Protein AF-A0A432I172-F1 (afdb_monomer)

Sequence (237 aa):
MPEGGDATNGVYVHYPANEVYAVFCLESCRHRTRLVGENLGTVPPYVNTDMATHRVGGLQVAQFRVSMVGDNPAPQLASASPGAVATLNTHDTATFAGYLDGTDIDDRMSRGLLDPSGAAHAHARRRRERAALARLPVTHLAALDEETRILQSCLGALARSAADLVLVNLEDLWRERRPQNVPGTGPERPNWRRRAQHSLEAFTAMPMVNETLRWLASARPPRPTRTAGPMSSERSS

Solvent-accessible surface area (backbone atoms only — not comparable to full-atom values): 14189 Å² total; per-residue (Å²): 99,59,89,95,54,62,77,87,68,48,72,93,78,90,70,71,57,67,62,52,47,52,52,52,50,51,52,25,61,77,65,76,48,86,54,70,44,85,68,67,84,93,63,62,72,65,55,62,53,51,30,56,75,69,64,33,16,42,50,45,46,43,77,84,33,64,41,72,62,77,91,50,92,68,40,43,72,63,74,40,50,72,58,18,37,27,26,59,60,53,64,66,35,49,28,60,45,13,48,73,71,38,49,61,47,53,51,34,33,78,69,67,77,28,54,77,67,54,34,52,52,51,49,53,50,47,54,51,50,48,59,23,46,62,66,43,68,76,72,71,94,70,94,49,76,68,65,54,46,29,52,46,14,50,53,44,49,54,35,66,24,52,30,67,40,76,52,78,65,69,54,49,60,76,51,38,51,74,52,47,30,60,79,98,64,62,87,93,46,67,53,83,66,68,72,73,96,56,54,73,73,55,48,76,67,32,64,68,39,51,50,52,52,53,50,48,58,68,52,34,73,82,74,77,81,78,71,80,70,78,80,79,77,81,72,90,129

Foldseek 3Di:
DPPPDDPVPDDDDDDPVVVVLVVVLVVCVVVVHAAEDAQDDDHDPVVVVVCVVSLHAYEAEQLVQQDPPPPPLAGDSDFDDASYEYEPDDLQDWALLLLLVLVLLVVCCVVVVDPPVRSVVVVVVSVSSLVNLLPQDQQDPPDDDSSLSSVLSVLLSHQLGNHPHYDYDLCNLVSNGDRQAHPPDDPVDCHVPDDDPDDPVGSVPDPSSVVSVVSSVVSHDDDDPPDPDDPPPPDDD

Mean predicted aligned error: 7.17 Å

Secondary structure (DSSP, 8-state):
--TT--GGG-------HHHHHHHHHHHHHHTTPPPEE---SS--HHHHHHHHHTTPEEEEEGGG-EE--TT-SS-EEPPPPTT-EEES--TTS--HHHHHHTHHHHHHHHTTSS-HHHHHHHHHHHHHHHHHHTTSPP-S----THHHHHHHHHHHHHHHSS-SEEE--HHHHTT--S-S--TT--TTS-TTTPPPSS-HHHHHT-HHHHHHHHHHHHHSPPPP-------------

Nearest PDB structures (foldseek):
  4s3r-assembly1_A  TM=8.736E-01  e=1.570E-12  Escherichia coli K-12
  4s3q-assembly3_C  TM=8.631E-01  e=5.297E-12  Escherichia coli K-12
  5jjh-assembly1_A  TM=7.673E-01  e=1.544E-09  Corynebacterium glutamicum
  6m6t-assembly8_H  TM=7.422E-01  e=3.416E-06  Streptococcus agalactiae
  2oww-assembly1_A  TM=7.265E-01  e=4.563E-06  Thermus thermophilus

Radius of gyration: 20.81 Å; Cα contacts (8 Å, |Δi|>4): 272; chains: 1; bounding box: 66×45×52 Å

Structure (mmCIF, N/CA/C/O backbone):
data_AF-A0A432I172-F1
#
_entry.id   AF-A0A432I172-F1
#
loop_
_atom_site.group_PDB
_atom_site.id
_atom_site.type_symbol
_atom_site.label_atom_id
_atom_site.label_alt_id
_atom_site.label_comp_id
_atom_site.label_asym_id
_atom_site.label_entity_id
_atom_site.label_seq_id
_atom_site.pdbx_PDB_ins_code
_atom_site.Cartn_x
_atom_site.Cartn_y
_atom_site.Cartn_z
_atom_site.occupancy
_atom_site.B_iso_or_equiv
_atom_site.auth_seq_id
_atom_site.auth_comp_id
_atom_site.auth_asym_id
_atom_site.auth_atom_id
_atom_site.pdbx_PDB_model_num
ATOM 1 N N . MET A 1 1 ? -7.734 -4.357 -25.037 1.00 82.19 1 MET A N 1
ATOM 2 C CA . MET A 1 1 ? -6.718 -4.921 -25.946 1.00 82.19 1 MET A CA 1
ATOM 3 C C . MET A 1 1 ? -7.415 -5.815 -26.944 1.00 82.19 1 MET A C 1
ATOM 5 O O . MET A 1 1 ? -8.244 -6.599 -26.493 1.00 82.19 1 MET A O 1
ATOM 9 N N . PRO A 1 2 ? -7.136 -5.704 -28.250 1.00 85.75 2 PRO A N 1
ATOM 10 C CA . PRO A 1 2 ? -7.523 -6.741 -29.198 1.00 85.75 2 PRO A CA 1
ATOM 11 C C . PRO A 1 2 ? -6.938 -8.088 -28.766 1.00 85.75 2 PRO A C 1
ATOM 13 O O . PRO A 1 2 ? -5.830 -8.139 -28.226 1.00 85.75 2 PRO A O 1
ATOM 16 N N . GLU A 1 3 ? -7.686 -9.165 -28.978 1.00 87.62 3 GLU A N 1
ATOM 17 C CA . GLU A 1 3 ? -7.214 -10.515 -28.675 1.00 87.62 3 GLU A CA 1
ATOM 18 C C . GLU A 1 3 ? -5.921 -10.813 -29.455 1.00 87.62 3 GLU A C 1
ATOM 20 O O . GLU A 1 3 ? -5.817 -10.510 -30.643 1.00 87.62 3 GLU A O 1
ATOM 25 N N . GLY A 1 4 ? -4.902 -11.338 -28.767 1.00 85.25 4 GLY A N 1
ATOM 26 C CA . GLY A 1 4 ? -3.581 -11.617 -29.345 1.00 85.25 4 GLY A CA 1
ATOM 27 C C . GLY A 1 4 ? -2.670 -10.399 -29.579 1.00 85.25 4 GLY A C 1
ATOM 28 O O . GLY A 1 4 ? -1.535 -10.582 -30.011 1.00 85.25 4 GLY A O 1
ATOM 29 N N . GLY A 1 5 ? -3.123 -9.171 -29.297 1.00 78.50 5 GLY A N 1
ATOM 30 C CA . GLY A 1 5 ? -2.319 -7.952 -29.447 1.00 78.50 5 GLY A CA 1
ATOM 31 C C . GLY A 1 5 ? -1.488 -7.596 -28.207 1.00 78.50 5 GLY A C 1
ATOM 32 O O . GLY A 1 5 ? -1.918 -7.815 -27.076 1.00 78.50 5 GLY A O 1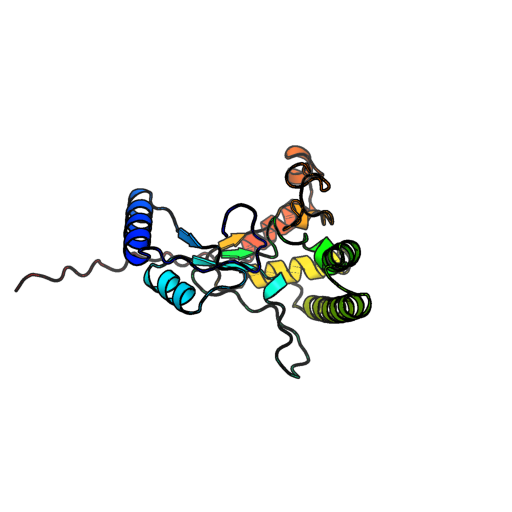
ATOM 33 N N . ASP A 1 6 ? -0.318 -6.982 -28.415 1.00 82.62 6 ASP A N 1
ATOM 34 C CA . ASP A 1 6 ? 0.498 -6.400 -27.334 1.00 82.62 6 ASP A CA 1
ATOM 35 C C . ASP A 1 6 ? -0.207 -5.202 -26.676 1.00 82.62 6 ASP A C 1
ATOM 37 O O . ASP A 1 6 ? -0.901 -4.465 -27.375 1.00 82.62 6 ASP A O 1
ATOM 41 N N . ALA A 1 7 ? 0.023 -4.982 -25.373 1.00 81.31 7 ALA A N 1
ATOM 42 C CA . ALA A 1 7 ? -0.528 -3.921 -24.522 1.00 81.31 7 ALA A CA 1
ATOM 43 C C . ALA A 1 7 ? -0.402 -2.504 -25.116 1.00 81.31 7 ALA A C 1
ATOM 45 O O . ALA A 1 7 ? -1.252 -1.650 -24.866 1.00 81.31 7 ALA A O 1
ATOM 46 N N . THR A 1 8 ? 0.617 -2.262 -25.943 1.00 86.81 8 THR A N 1
ATOM 47 C CA . THR A 1 8 ? 0.818 -0.994 -26.666 1.00 86.81 8 THR A 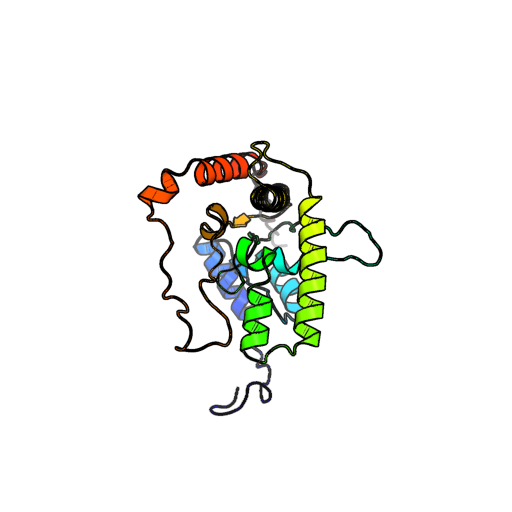CA 1
ATOM 48 C C . THR A 1 8 ? -0.272 -0.691 -27.699 1.00 86.81 8 THR A C 1
ATOM 50 O O . THR A 1 8 ? -0.514 0.472 -28.009 1.00 86.81 8 THR A O 1
ATOM 53 N N . ASN A 1 9 ? -0.999 -1.708 -28.170 1.00 88.44 9 ASN A N 1
ATOM 54 C CA . ASN A 1 9 ? -2.123 -1.577 -29.106 1.00 88.44 9 ASN A CA 1
ATOM 55 C C . ASN A 1 9 ? -3.461 -1.296 -28.398 1.00 88.44 9 ASN A C 1
ATOM 57 O O . ASN A 1 9 ? -4.542 -1.528 -28.946 1.00 88.44 9 ASN A O 1
ATOM 61 N N . GLY A 1 10 ? -3.405 -0.896 -27.129 1.00 87.62 10 GLY A N 1
ATOM 62 C CA . GLY A 1 10 ? -4.573 -0.661 -26.302 1.00 87.62 10 GLY A CA 1
ATOM 63 C C . GLY A 1 10 ? -5.250 0.658 -26.608 1.00 87.62 10 GLY A C 1
ATOM 64 O O . GLY A 1 10 ? -4.604 1.652 -26.920 1.00 87.62 10 GLY A O 1
ATOM 65 N N . VAL A 1 11 ? -6.569 0.672 -26.445 1.00 90.50 11 VAL A N 1
ATOM 66 C CA . VAL A 1 11 ? -7.369 1.897 -26.432 1.00 90.50 11 VAL A CA 1
ATOM 67 C C . VAL A 1 11 ? -8.227 1.921 -25.175 1.00 90.50 11 VAL A C 1
ATOM 69 O O . VAL A 1 11 ? -8.602 0.869 -24.647 1.00 90.50 11 VAL A O 1
ATOM 72 N N . TYR A 1 12 ? -8.548 3.123 -24.704 1.00 89.56 12 TYR A N 1
ATOM 73 C CA . TYR A 1 12 ? -9.529 3.306 -23.641 1.00 89.56 12 TYR A CA 1
ATOM 74 C C . TYR A 1 12 ? -10.943 3.122 -24.201 1.00 89.56 12 TYR A C 1
ATOM 76 O O . TYR A 1 12 ? -11.274 3.658 -25.257 1.00 89.56 12 TYR A O 1
ATOM 84 N N . VAL A 1 13 ? -11.779 2.374 -23.480 1.00 92.44 13 VAL A N 1
ATOM 85 C CA . VAL A 1 13 ? -13.205 2.200 -23.786 1.00 92.44 13 VAL A CA 1
ATOM 86 C C . VAL A 1 13 ? -14.004 2.904 -22.700 1.00 92.44 13 VAL A C 1
ATOM 88 O O . VAL A 1 13 ? -13.803 2.644 -21.514 1.00 92.44 13 VAL A O 1
ATOM 91 N N . HIS A 1 14 ? -14.890 3.811 -23.102 1.00 92.88 14 HIS A N 1
ATOM 92 C CA . HIS A 1 14 ? -15.721 4.563 -22.169 1.00 92.88 14 HIS A CA 1
ATOM 93 C C . HIS A 1 14 ? -16.906 3.727 -21.681 1.00 92.88 14 HIS A C 1
ATOM 95 O O . HIS A 1 14 ? -17.552 3.029 -22.459 1.00 92.88 14 HIS A O 1
ATOM 101 N N . TYR A 1 15 ? -17.202 3.854 -20.389 1.00 93.50 15 TYR A N 1
ATOM 102 C CA . TYR A 1 15 ? -18.379 3.284 -19.738 1.00 93.50 15 TYR A CA 1
ATOM 103 C C . TYR A 1 15 ? -19.306 4.412 -19.259 1.00 93.50 15 TYR A C 1
ATOM 105 O O . TYR A 1 15 ? -18.820 5.517 -18.997 1.00 93.50 15 TYR A O 1
ATOM 113 N N . PRO A 1 16 ? -20.618 4.149 -19.116 1.00 95.56 16 PRO A N 1
ATOM 114 C CA . PRO A 1 16 ? -21.580 5.097 -18.551 1.00 95.56 16 PRO A CA 1
ATOM 115 C C . PRO A 1 16 ? -21.329 5.277 -17.041 1.00 95.56 16 PRO A C 1
ATOM 117 O O . PRO A 1 16 ? -21.925 4.609 -16.196 1.00 95.56 16 PRO A O 1
ATOM 120 N N . ALA A 1 17 ? -20.345 6.114 -16.696 1.00 93.31 17 ALA A N 1
ATOM 121 C CA . ALA A 1 17 ? -19.809 6.214 -15.339 1.00 93.31 17 ALA A CA 1
ATOM 122 C C . ALA A 1 17 ? -20.851 6.700 -14.322 1.00 93.31 17 ALA A C 1
ATOM 124 O O . ALA A 1 17 ? -20.909 6.169 -13.214 1.00 93.31 17 ALA A O 1
ATOM 125 N N . ASN A 1 18 ? -21.700 7.661 -14.698 1.00 94.06 18 ASN A N 1
ATOM 126 C CA . ASN A 1 18 ? -22.738 8.203 -13.818 1.00 94.06 18 ASN A CA 1
ATOM 127 C C . ASN A 1 18 ? -23.760 7.129 -13.426 1.00 94.06 18 ASN A C 1
ATOM 129 O O . ASN A 1 18 ? -24.153 7.031 -12.267 1.00 94.06 18 ASN A O 1
ATOM 133 N N . GLU A 1 19 ? -24.153 6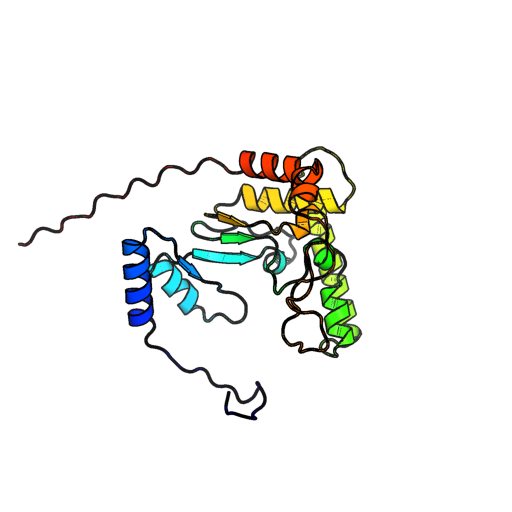.288 -14.377 1.00 97.12 19 GLU A N 1
ATOM 134 C CA . GLU A 1 19 ? -25.082 5.183 -14.185 1.00 97.12 19 GLU A CA 1
ATOM 135 C C . GLU A 1 19 ? -24.472 4.109 -13.277 1.00 97.12 19 GLU A C 1
ATOM 137 O O . GLU A 1 19 ? -25.134 3.615 -12.363 1.00 97.12 19 GLU A O 1
ATOM 142 N N . VAL A 1 20 ? -23.185 3.796 -13.463 1.00 96.69 20 VAL A N 1
ATOM 143 C CA . VAL A 1 20 ? -22.452 2.869 -12.587 1.00 96.69 20 VAL A CA 1
ATOM 144 C C . VAL A 1 20 ? -22.349 3.422 -11.162 1.00 96.69 20 VAL A C 1
ATOM 146 O O . VAL A 1 20 ? -22.644 2.703 -10.203 1.00 96.69 20 VAL A O 1
ATOM 149 N N . TYR A 1 21 ? -22.001 4.702 -10.997 1.00 97.25 21 TYR A N 1
ATOM 150 C CA . TYR A 1 21 ? -21.971 5.339 -9.679 1.00 97.25 21 TYR A CA 1
ATOM 151 C C . TYR A 1 21 ? -23.350 5.370 -9.020 1.00 97.25 21 TYR A C 1
ATOM 153 O O . TYR A 1 21 ? -23.442 5.110 -7.822 1.00 97.25 21 TYR A O 1
ATOM 161 N N . ALA A 1 22 ? -24.424 5.624 -9.774 1.00 97.25 22 ALA A N 1
ATOM 162 C CA . ALA A 1 22 ? -25.783 5.597 -9.243 1.00 97.25 22 ALA A CA 1
ATOM 163 C C . ALA A 1 22 ? -26.121 4.227 -8.633 1.00 97.25 22 ALA A C 1
ATOM 165 O O . ALA A 1 22 ? -26.624 4.164 -7.508 1.00 97.25 22 ALA A O 1
ATOM 166 N N . VAL A 1 23 ? -25.771 3.134 -9.323 1.00 97.94 23 VAL A N 1
ATOM 167 C CA . VAL A 1 23 ? -25.938 1.767 -8.804 1.00 97.94 23 VAL A CA 1
ATOM 168 C C . VAL A 1 23 ? -25.079 1.547 -7.557 1.00 97.94 23 VAL A C 1
ATOM 170 O O . VAL A 1 23 ? -25.594 1.099 -6.534 1.00 97.94 23 VAL A O 1
ATOM 173 N N . PHE A 1 24 ? -23.793 1.908 -7.587 1.00 97.38 24 PHE A N 1
ATOM 174 C CA . PHE A 1 24 ? -22.913 1.738 -6.426 1.00 97.38 24 PHE A CA 1
ATOM 175 C C . PHE A 1 24 ? -23.395 2.519 -5.204 1.00 97.38 24 PHE A C 1
ATOM 177 O O . PHE A 1 24 ? -23.404 1.979 -4.099 1.00 97.38 24 PHE A O 1
ATOM 184 N N . CYS A 1 25 ? -23.819 3.771 -5.376 1.00 97.44 25 CYS A N 1
ATOM 185 C CA . CYS A 1 25 ? -24.349 4.593 -4.294 1.00 97.44 25 CYS A CA 1
ATOM 186 C C . CYS A 1 25 ? -25.660 4.024 -3.738 1.00 97.44 25 CYS A C 1
ATOM 188 O O . CYS A 1 25 ? -25.834 4.000 -2.518 1.00 97.44 25 CYS A O 1
ATOM 190 N N . LEU A 1 26 ? -26.560 3.536 -4.599 1.00 98.12 26 LEU A N 1
ATOM 191 C CA . LEU A 1 26 ? -27.803 2.897 -4.172 1.00 98.12 26 LEU A CA 1
ATOM 192 C C . LEU A 1 26 ? -27.520 1.655 -3.317 1.00 98.12 26 LEU A C 1
ATOM 194 O O . LEU A 1 26 ? -28.026 1.554 -2.198 1.00 98.12 26 LEU A O 1
ATOM 198 N N . GLU A 1 27 ? -26.674 0.748 -3.802 1.00 98.31 27 GLU A N 1
ATOM 199 C CA . GLU A 1 27 ? -26.343 -0.489 -3.088 1.00 98.31 27 GLU A CA 1
ATOM 200 C C . GLU A 1 27 ? -25.542 -0.215 -1.807 1.00 98.31 27 GLU A C 1
ATOM 202 O O . GLU A 1 27 ? -25.816 -0.794 -0.755 1.00 98.31 27 GLU A O 1
ATOM 207 N N . SER A 1 28 ? -24.631 0.757 -1.840 1.00 97.94 28 SER A N 1
ATOM 208 C CA . SER A 1 28 ? -23.922 1.268 -0.662 1.00 97.94 28 SER A CA 1
ATOM 209 C C . SER A 1 28 ? -24.889 1.724 0.438 1.00 97.94 28 SER A C 1
ATOM 211 O O . SER A 1 28 ? -24.771 1.292 1.589 1.00 97.94 28 SER A O 1
ATOM 213 N N . CYS A 1 29 ? -25.905 2.519 0.084 1.00 97.75 29 CYS A N 1
ATOM 214 C CA . CYS A 1 29 ? -26.946 2.963 1.010 1.00 97.75 29 CYS A CA 1
ATOM 215 C C . CYS A 1 29 ? -27.788 1.795 1.544 1.00 97.75 29 CYS A C 1
ATOM 217 O O . CYS A 1 29 ? -27.992 1.698 2.758 1.00 97.75 29 CYS A O 1
ATOM 219 N N . ARG A 1 30 ? -28.242 0.887 0.668 1.00 98.38 30 ARG A N 1
ATOM 220 C CA . ARG A 1 30 ? -29.047 -0.292 1.049 1.00 98.38 30 ARG A CA 1
ATOM 221 C C . ARG A 1 30 ? -28.317 -1.190 2.043 1.00 98.38 30 ARG A C 1
ATOM 223 O O . ARG A 1 30 ? -28.924 -1.670 2.997 1.00 98.38 30 ARG A O 1
ATOM 230 N N . HIS A 1 31 ? -27.013 -1.362 1.852 1.00 98.19 31 HIS A N 1
ATOM 231 C CA . HIS A 1 31 ? -26.175 -2.243 2.661 1.00 98.19 31 HIS A CA 1
ATOM 232 C C . HIS A 1 31 ? -25.383 -1.519 3.754 1.00 98.19 31 HIS A C 1
ATOM 234 O O . HIS A 1 31 ? -24.574 -2.146 4.435 1.00 98.19 31 HIS A O 1
ATOM 240 N N . ARG A 1 32 ? -25.591 -0.207 3.938 1.00 97.00 32 ARG A N 1
ATOM 241 C CA . ARG A 1 32 ? -24.856 0.632 4.906 1.00 97.00 32 ARG A CA 1
ATOM 242 C C . ARG A 1 32 ? -23.336 0.441 4.810 1.00 97.00 32 ARG A C 1
ATOM 244 O O . ARG A 1 32 ? -22.631 0.418 5.819 1.00 97.00 32 ARG A O 1
ATOM 251 N N . THR A 1 33 ? -22.846 0.267 3.590 1.00 96.00 33 THR A N 1
ATOM 252 C CA . THR A 1 33 ? -21.449 -0.060 3.297 1.00 96.00 33 THR A CA 1
ATOM 253 C C . THR A 1 33 ? -20.721 1.182 2.802 1.00 96.00 33 THR A C 1
ATOM 255 O O . THR A 1 33 ? -21.332 2.102 2.276 1.00 96.00 33 THR A O 1
ATOM 258 N N . ARG A 1 34 ? -19.406 1.259 3.010 1.00 94.44 34 ARG A N 1
ATOM 259 C CA . ARG A 1 34 ? -18.588 2.332 2.431 1.00 94.44 34 ARG A CA 1
ATOM 260 C C . ARG A 1 34 ? -17.987 1.871 1.116 1.00 94.44 34 ARG A C 1
ATOM 262 O O . ARG A 1 34 ? -17.506 0.747 1.026 1.00 94.44 34 ARG A O 1
ATOM 269 N N . LEU A 1 35 ? -17.956 2.770 0.142 1.00 96.62 35 LEU A N 1
ATOM 270 C CA . LEU A 1 35 ? -17.276 2.537 -1.125 1.00 96.62 35 LEU A CA 1
ATOM 271 C C . LEU A 1 35 ? -15.840 3.042 -1.036 1.00 96.62 35 LEU A C 1
ATOM 273 O O . LEU A 1 35 ? -15.595 4.167 -0.593 1.00 96.62 35 LEU A O 1
ATOM 277 N N . VAL A 1 36 ? -14.909 2.204 -1.478 1.00 96.31 36 VAL A N 1
ATOM 278 C CA . VAL A 1 36 ? -13.494 2.541 -1.615 1.00 96.31 36 VAL A CA 1
ATOM 279 C C . VAL A 1 36 ? -13.086 2.183 -3.034 1.00 96.31 36 VAL A C 1
ATOM 281 O O . VAL A 1 36 ? -13.224 1.033 -3.440 1.00 96.31 36 VAL A O 1
ATOM 284 N N . GLY A 1 37 ? -12.630 3.176 -3.787 1.00 95.44 37 GLY A N 1
ATOM 285 C CA . GLY A 1 37 ? -12.066 2.992 -5.114 1.00 95.44 37 GLY A CA 1
ATOM 286 C C . GLY A 1 37 ? -10.552 2.894 -5.012 1.00 95.44 37 GLY A C 1
ATOM 287 O O . GLY A 1 37 ? -9.900 3.769 -4.439 1.00 95.44 37 GLY A O 1
ATOM 288 N N . GLU A 1 38 ? -9.991 1.830 -5.572 1.00 95.12 38 GLU A N 1
ATOM 289 C CA . GLU A 1 38 ? -8.552 1.706 -5.761 1.00 95.12 38 GLU A CA 1
ATOM 290 C C . GLU A 1 38 ? -8.135 2.584 -6.949 1.00 95.12 38 GLU A C 1
ATOM 292 O O . GLU A 1 38 ? -8.236 2.201 -8.108 1.00 95.12 38 GLU A O 1
ATOM 297 N N . ASN A 1 39 ? -7.746 3.822 -6.657 1.00 93.69 39 ASN A N 1
ATOM 298 C CA . ASN A 1 39 ? -7.374 4.831 -7.645 1.00 93.69 39 ASN A CA 1
ATOM 299 C C . ASN A 1 39 ? -5.846 4.958 -7.750 1.00 93.69 39 ASN A C 1
ATOM 301 O O . ASN A 1 39 ? -5.278 6.023 -7.496 1.00 93.69 39 ASN A O 1
ATOM 305 N N . LEU A 1 40 ? -5.178 3.859 -8.111 1.00 91.38 40 LEU A N 1
ATOM 306 C CA . LEU A 1 40 ? -3.723 3.784 -8.267 1.00 91.38 40 LEU A CA 1
ATOM 307 C C . LEU A 1 40 ? -3.303 3.715 -9.744 1.00 91.38 40 LEU A C 1
ATOM 309 O O . LEU A 1 40 ? -4.076 3.350 -10.625 1.00 91.38 40 LEU A O 1
ATOM 313 N N . GLY A 1 41 ? -2.047 4.076 -10.019 1.00 86.88 41 GLY A N 1
ATOM 314 C CA . GLY A 1 41 ? -1.482 4.046 -11.369 1.00 86.88 41 GLY A CA 1
ATOM 315 C C . GLY A 1 41 ? -1.907 5.236 -12.233 1.00 86.88 41 GLY A C 1
ATOM 316 O O . GLY A 1 41 ? -1.902 6.384 -11.785 1.00 86.88 41 GLY A O 1
ATOM 317 N N . THR A 1 42 ? -2.225 4.974 -13.501 1.00 85.44 42 THR A N 1
ATOM 318 C CA . THR A 1 42 ? -2.600 6.008 -14.475 1.00 85.44 42 THR A CA 1
ATOM 319 C C . THR A 1 42 ? -4.081 6.345 -14.347 1.00 85.44 42 THR A C 1
ATOM 321 O O . THR A 1 42 ? -4.922 5.822 -15.073 1.00 85.44 42 THR A O 1
ATOM 324 N N . VAL A 1 43 ? -4.396 7.234 -13.406 1.00 89.06 43 VAL A N 1
ATOM 325 C CA . VAL A 1 43 ? -5.768 7.670 -13.128 1.00 89.06 43 VAL A CA 1
ATOM 326 C C . VAL A 1 43 ? -6.032 9.027 -13.784 1.00 89.06 43 VAL A C 1
ATOM 328 O O . VAL A 1 43 ? -5.379 10.011 -13.423 1.00 89.06 43 VAL A O 1
ATOM 331 N N . PRO A 1 44 ? -6.987 9.128 -14.726 1.00 90.81 44 PRO A N 1
ATOM 332 C CA . PRO A 1 44 ? -7.392 10.415 -15.272 1.00 90.81 44 PRO A CA 1
ATOM 333 C C . PRO A 1 44 ? -7.900 11.367 -14.172 1.00 90.81 44 PRO A C 1
ATOM 335 O O . PRO A 1 44 ? -8.632 10.922 -13.285 1.00 90.81 44 PRO A O 1
ATOM 338 N N . PRO A 1 45 ? -7.595 12.679 -14.227 1.00 88.62 45 PRO A N 1
ATOM 339 C CA . PRO A 1 45 ? -7.957 13.615 -13.158 1.00 88.62 45 PRO A CA 1
ATOM 340 C C . PRO A 1 45 ? -9.448 13.629 -12.794 1.00 88.62 45 PRO A C 1
ATOM 342 O O . PRO A 1 45 ? -9.780 13.727 -11.613 1.00 88.62 45 PRO A O 1
ATOM 345 N N . TYR A 1 46 ? -10.335 13.469 -13.785 1.00 91.31 46 TYR A N 1
ATOM 346 C CA . TYR A 1 46 ? -11.786 13.463 -13.576 1.00 91.31 46 TYR A CA 1
ATOM 347 C C . TYR A 1 46 ? -12.256 12.323 -12.659 1.00 91.31 46 TYR A C 1
ATOM 349 O O . TYR A 1 46 ? -13.220 12.502 -11.927 1.00 91.31 46 TYR A O 1
ATOM 357 N N . VAL A 1 47 ? -11.543 11.189 -12.611 1.00 93.56 47 VAL A N 1
ATOM 358 C CA . VAL A 1 47 ? -11.927 10.040 -11.774 1.00 93.56 47 VAL A CA 1
ATOM 359 C C . VAL A 1 47 ? -11.914 10.414 -10.294 1.00 93.56 47 VAL A C 1
ATOM 361 O O . VAL A 1 47 ? -12.846 10.088 -9.566 1.00 93.56 47 VAL A O 1
ATOM 364 N N . ASN A 1 48 ? -10.894 11.150 -9.844 1.00 91.88 48 ASN A N 1
ATOM 365 C CA . ASN A 1 48 ? -10.820 11.598 -8.452 1.00 91.88 48 ASN A CA 1
ATOM 366 C C . ASN A 1 48 ? -11.929 12.610 -8.124 1.00 91.88 48 ASN A C 1
ATOM 368 O O . ASN A 1 48 ? -12.458 12.600 -7.011 1.00 91.88 48 ASN A O 1
ATOM 372 N N . THR A 1 49 ? -12.298 13.459 -9.088 1.00 93.12 49 THR A N 1
ATOM 373 C CA . THR A 1 49 ? -13.435 14.380 -8.962 1.00 93.12 49 THR A CA 1
ATOM 374 C C . THR A 1 49 ? -14.750 13.611 -8.835 1.00 93.12 49 THR A C 1
ATOM 376 O O . THR A 1 49 ? -15.520 13.880 -7.914 1.00 93.12 49 THR A O 1
ATOM 379 N N . ASP A 1 50 ? -14.986 12.614 -9.686 1.00 94.75 50 ASP A N 1
ATOM 380 C CA . ASP A 1 50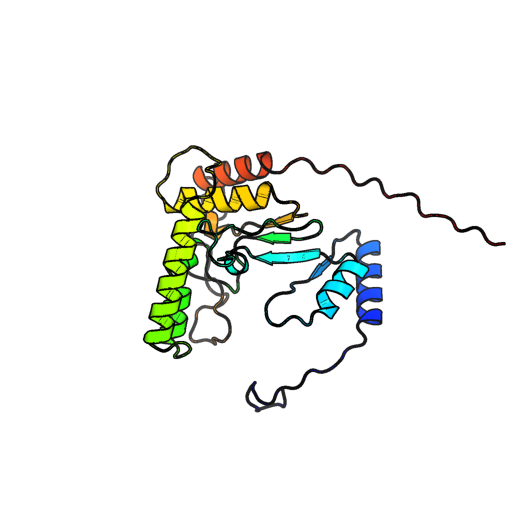 ? -16.209 11.807 -9.665 1.00 94.75 50 ASP A CA 1
ATOM 381 C C . ASP A 1 50 ? -16.321 10.977 -8.385 1.00 94.75 50 ASP A C 1
ATOM 383 O O . ASP A 1 50 ? -17.381 10.948 -7.754 1.00 94.75 50 ASP A O 1
ATOM 387 N N . MET A 1 51 ? -15.221 10.358 -7.945 1.00 95.25 51 MET A N 1
ATOM 388 C CA . MET A 1 51 ? -15.164 9.636 -6.673 1.00 95.25 51 MET A CA 1
ATOM 389 C C . MET A 1 51 ? -15.525 10.550 -5.500 1.00 95.25 51 MET A C 1
ATOM 391 O O . MET A 1 51 ? -16.340 10.175 -4.657 1.00 95.25 51 MET A O 1
ATOM 395 N N . ALA A 1 52 ? -14.974 11.767 -5.456 1.00 93.12 52 ALA A N 1
ATOM 396 C CA . ALA A 1 52 ? -15.285 12.734 -4.407 1.00 93.12 52 ALA A CA 1
ATOM 397 C C . ALA A 1 52 ? -16.764 13.159 -4.431 1.00 93.12 52 ALA A C 1
ATOM 399 O O . ALA A 1 52 ? -17.411 13.158 -3.378 1.00 93.12 52 ALA A O 1
ATOM 400 N N . THR A 1 53 ? -17.314 13.449 -5.615 1.00 94.94 53 THR A N 1
ATOM 401 C CA . THR A 1 53 ? -18.737 13.785 -5.817 1.00 94.94 53 THR A CA 1
ATOM 402 C C . THR A 1 53 ? -19.655 12.695 -5.259 1.00 94.94 53 THR A C 1
ATOM 404 O O . THR A 1 53 ? -20.610 12.991 -4.539 1.00 94.94 53 THR A O 1
ATOM 407 N N . HIS A 1 54 ? -19.317 11.427 -5.497 1.00 95.38 54 HIS A N 1
ATOM 408 C CA . HIS A 1 54 ? -20.099 10.268 -5.055 1.00 95.38 54 HIS A CA 1
ATOM 409 C C . HIS A 1 54 ? -19.701 9.733 -3.669 1.00 95.38 54 HIS A C 1
ATOM 411 O O . HIS A 1 54 ? -20.225 8.714 -3.218 1.00 95.38 54 HIS A O 1
ATOM 417 N N . ARG A 1 55 ? -18.802 10.429 -2.955 1.00 94.00 55 ARG A N 1
ATOM 418 C CA . ARG A 1 55 ? -18.280 10.042 -1.630 1.00 94.00 55 ARG A CA 1
ATOM 419 C C . ARG A 1 55 ? -17.631 8.652 -1.597 1.00 94.00 55 ARG A C 1
ATOM 421 O O . ARG A 1 55 ? -17.682 7.965 -0.575 1.00 94.00 55 ARG A O 1
ATOM 428 N N . VAL A 1 56 ? -16.998 8.260 -2.695 1.00 96.25 56 VAL A N 1
ATOM 429 C CA . VAL A 1 56 ? -16.146 7.075 -2.775 1.00 96.25 56 VAL A CA 1
ATOM 430 C C . VAL A 1 56 ? -14.761 7.439 -2.243 1.00 96.25 56 VAL A C 1
ATOM 432 O O . VAL A 1 56 ? -14.116 8.363 -2.736 1.00 96.25 56 VAL A O 1
ATOM 435 N N . GLY A 1 57 ? -14.307 6.728 -1.211 1.00 95.50 57 GLY A N 1
ATOM 436 C CA . GLY A 1 57 ? -12.979 6.940 -0.638 1.00 95.50 57 GLY A CA 1
ATOM 437 C C . GLY A 1 57 ? -11.880 6.457 -1.581 1.00 95.50 57 GLY A C 1
ATOM 438 O O . GLY A 1 57 ? -12.015 5.398 -2.182 1.00 95.50 57 GLY A O 1
ATOM 439 N N . GLY A 1 58 ? -10.788 7.209 -1.707 1.00 95.31 58 GLY A N 1
ATOM 440 C CA . GLY A 1 58 ? -9.609 6.768 -2.461 1.00 95.31 58 GLY A CA 1
ATOM 441 C C . GLY A 1 58 ? -8.647 5.935 -1.615 1.00 95.31 58 GLY A C 1
ATOM 442 O O . GLY A 1 58 ? -8.585 6.108 -0.394 1.00 95.31 58 GLY A O 1
ATOM 443 N N . LEU A 1 59 ? -7.861 5.076 -2.262 1.00 96.00 59 LEU A N 1
ATOM 444 C CA . LEU A 1 59 ? -6.762 4.347 -1.633 1.00 96.00 59 LEU A CA 1
ATOM 445 C C . LEU A 1 59 ? -5.462 5.159 -1.732 1.00 96.00 59 LEU A C 1
ATOM 447 O O . LEU A 1 59 ? -5.009 5.524 -2.812 1.00 96.00 59 LEU A O 1
ATOM 451 N N . GLN A 1 60 ? -4.836 5.441 -0.592 1.00 94.50 60 GLN A N 1
ATOM 452 C CA . GLN A 1 60 ? -3.595 6.204 -0.504 1.00 94.50 60 GLN A CA 1
ATOM 453 C C . GLN A 1 60 ? -2.469 5.336 0.065 1.00 94.50 60 GLN A C 1
ATOM 455 O O . GLN A 1 60 ? -2.419 5.058 1.264 1.00 94.50 60 GLN A O 1
ATOM 460 N N . VAL A 1 61 ? -1.544 4.940 -0.809 1.00 95.62 61 VAL A N 1
ATOM 461 C CA . VAL A 1 61 ? -0.430 4.035 -0.492 1.00 95.62 61 VAL A CA 1
ATOM 462 C C . VAL A 1 61 ? 0.843 4.827 -0.187 1.00 95.62 61 VAL A C 1
ATOM 464 O O . VAL A 1 61 ? 1.297 5.623 -1.009 1.00 95.62 61 VAL A O 1
ATOM 467 N N . ALA A 1 62 ? 1.435 4.609 0.988 1.00 93.69 62 ALA A N 1
ATOM 468 C CA . ALA A 1 62 ? 2.585 5.368 1.480 1.00 93.69 62 ALA A CA 1
ATOM 469 C C . ALA A 1 62 ? 3.810 5.260 0.563 1.00 93.69 62 ALA A C 1
ATOM 471 O O . ALA A 1 62 ? 4.452 6.276 0.307 1.00 93.69 62 ALA A O 1
ATOM 472 N N . GLN A 1 63 ? 4.098 4.069 0.023 1.00 93.12 63 GLN A N 1
ATOM 473 C CA . GLN A 1 63 ? 5.238 3.842 -0.881 1.00 93.12 63 GLN A CA 1
ATOM 474 C C . GLN A 1 63 ? 5.225 4.740 -2.130 1.00 93.12 63 GLN A C 1
ATOM 476 O O . GLN A 1 63 ? 6.285 5.076 -2.649 1.00 93.12 63 GLN A O 1
ATOM 481 N N . PHE A 1 64 ? 4.051 5.179 -2.597 1.00 90.12 64 PHE A N 1
ATOM 482 C CA . PHE A 1 64 ? 3.928 6.096 -3.742 1.00 90.12 64 PHE A CA 1
ATOM 483 C C . PHE A 1 64 ? 3.921 7.573 -3.340 1.00 90.12 64 PHE A C 1
ATOM 485 O O . PHE A 1 64 ? 3.898 8.455 -4.194 1.00 90.12 64 PHE A O 1
ATOM 492 N N . ARG A 1 65 ? 3.904 7.853 -2.036 1.00 84.12 65 ARG A N 1
ATOM 493 C CA . ARG A 1 65 ? 3.688 9.187 -1.463 1.00 84.12 65 ARG A CA 1
ATOM 494 C C . ARG A 1 65 ? 4.843 9.651 -0.583 1.00 84.12 65 ARG A C 1
ATOM 496 O O . ARG A 1 65 ? 4.711 10.643 0.138 1.00 84.12 65 ARG A O 1
ATOM 503 N N . VAL A 1 66 ? 5.978 8.962 -0.669 1.00 80.38 66 VAL A N 1
ATOM 504 C CA . VAL A 1 66 ? 7.261 9.471 -0.188 1.00 80.38 66 VAL A CA 1
ATOM 505 C C . VAL A 1 66 ? 7.749 10.497 -1.205 1.00 80.38 66 VAL A C 1
ATOM 507 O O . VAL A 1 66 ? 8.415 10.167 -2.183 1.00 80.38 66 VAL A O 1
ATOM 510 N N . SER A 1 67 ? 7.346 11.753 -1.017 1.00 64.38 67 SER A N 1
ATOM 511 C CA . SER A 1 67 ? 7.725 12.826 -1.933 1.00 64.38 67 SER A CA 1
ATOM 512 C C . SER A 1 67 ? 9.051 13.452 -1.520 1.00 64.38 67 SER A C 1
ATOM 514 O O . SER A 1 67 ? 9.234 13.867 -0.375 1.00 64.38 67 SER A O 1
ATOM 516 N N . MET A 1 68 ? 9.940 13.602 -2.498 1.00 54.56 68 MET A N 1
ATOM 517 C CA . MET A 1 68 ? 11.059 14.541 -2.464 1.00 54.56 68 MET A CA 1
ATOM 518 C C . MET A 1 68 ? 10.525 15.859 -3.049 1.00 54.56 68 MET A C 1
ATOM 520 O O . MET A 1 68 ? 10.591 16.070 -4.256 1.00 54.56 68 MET A O 1
ATOM 524 N N . VAL A 1 69 ? 9.848 16.691 -2.248 1.00 43.78 69 VAL A N 1
ATOM 525 C CA . VAL A 1 69 ? 9.298 17.966 -2.756 1.00 43.78 69 VAL A CA 1
ATOM 526 C C . VAL A 1 69 ? 10.449 18.951 -2.990 1.00 43.78 69 VAL A C 1
ATOM 528 O O . VAL A 1 69 ? 10.936 19.545 -2.033 1.00 43.78 69 VAL A O 1
ATOM 531 N N . GLY A 1 70 ? 10.862 19.146 -4.247 1.00 53.12 70 GLY A N 1
ATOM 532 C CA . GLY A 1 70 ? 11.883 20.137 -4.631 1.00 53.12 70 GLY A CA 1
ATOM 533 C C . GLY A 1 70 ? 13.207 19.999 -3.862 1.00 53.12 70 GLY A C 1
ATOM 534 O O . GLY A 1 70 ? 13.607 18.892 -3.509 1.00 53.12 70 GLY A O 1
ATOM 535 N N . ASP A 1 71 ? 13.849 21.133 -3.558 1.00 40.81 71 ASP A N 1
ATOM 536 C CA . ASP A 1 71 ? 15.058 21.235 -2.715 1.00 40.81 71 ASP A CA 1
ATOM 537 C C . ASP A 1 71 ? 14.773 21.115 -1.203 1.00 40.81 71 ASP A C 1
ATOM 539 O O . ASP A 1 71 ? 15.624 21.438 -0.375 1.00 40.81 71 ASP A O 1
ATOM 543 N N . ASN A 1 72 ? 13.575 20.678 -0.795 1.00 45.75 72 ASN A N 1
ATOM 544 C CA . ASN A 1 72 ? 13.248 20.555 0.622 1.00 45.75 72 ASN A CA 1
ATOM 545 C C . ASN A 1 72 ? 14.024 19.365 1.237 1.00 45.75 72 ASN A C 1
ATOM 547 O O . ASN A 1 72 ? 13.783 18.214 0.861 1.00 45.75 72 ASN A O 1
ATOM 551 N N . PRO A 1 73 ? 14.945 19.590 2.198 1.00 45.25 73 PRO A N 1
ATOM 552 C CA . PRO A 1 73 ? 15.881 18.565 2.677 1.00 45.25 73 PRO A CA 1
ATOM 553 C C . PRO A 1 73 ? 15.242 17.488 3.569 1.00 45.25 73 PRO A C 1
ATOM 555 O O . PRO A 1 73 ? 15.931 16.562 4.012 1.00 45.25 73 PRO A O 1
ATOM 558 N N . ALA A 1 74 ? 13.944 17.598 3.861 1.00 49.12 74 ALA A N 1
ATOM 559 C CA . ALA A 1 74 ? 13.186 16.640 4.653 1.00 49.12 74 ALA A CA 1
ATOM 560 C C . ALA A 1 74 ? 12.082 16.018 3.789 1.00 49.12 74 ALA A C 1
ATOM 562 O O . ALA A 1 74 ? 11.027 16.630 3.610 1.00 49.12 74 ALA A O 1
ATOM 563 N N . PRO A 1 75 ? 12.292 14.810 3.250 1.00 52.53 75 PRO A N 1
ATOM 564 C CA . PRO A 1 75 ? 11.235 14.128 2.523 1.00 52.53 75 PRO A CA 1
ATOM 565 C C . PRO A 1 75 ? 10.156 13.713 3.524 1.00 52.53 75 PRO A C 1
ATOM 567 O O . PRO A 1 75 ? 10.447 13.201 4.606 1.00 52.53 75 PRO A O 1
ATOM 570 N N . GLN A 1 76 ? 8.906 14.016 3.190 1.00 66.69 76 GLN A N 1
ATOM 571 C CA . GLN A 1 76 ? 7.763 13.810 4.073 1.00 66.69 76 GLN A CA 1
ATOM 572 C C . GLN A 1 76 ? 6.898 12.695 3.502 1.00 66.69 76 GLN A C 1
ATOM 574 O O . GLN A 1 76 ? 6.632 12.653 2.298 1.00 66.69 76 GLN A O 1
ATOM 579 N N . LEU A 1 77 ? 6.422 11.807 4.374 1.00 76.38 77 LEU A N 1
ATOM 580 C CA . LEU A 1 77 ? 5.296 10.957 4.022 1.00 76.38 77 LEU A CA 1
ATOM 581 C C . LEU A 1 77 ? 4.056 11.852 3.966 1.00 76.38 77 LEU A C 1
ATOM 583 O O . LEU A 1 77 ? 3.625 12.370 4.997 1.00 76.38 77 LEU A O 1
ATOM 587 N N . ALA A 1 78 ? 3.518 12.073 2.765 1.00 78.00 78 ALA A N 1
ATOM 588 C CA . ALA A 1 78 ? 2.371 12.954 2.596 1.00 78.00 78 ALA A CA 1
ATOM 589 C C . ALA A 1 78 ? 1.197 12.473 3.462 1.00 78.00 78 ALA A C 1
ATOM 591 O O . ALA A 1 78 ? 0.793 11.310 3.384 1.00 78.00 78 ALA A O 1
ATOM 592 N N . SER A 1 79 ? 0.641 13.377 4.275 1.00 85.75 79 SER A N 1
ATOM 593 C CA . SER A 1 79 ? -0.493 13.044 5.138 1.00 85.75 79 SER A CA 1
ATOM 594 C C . SER A 1 79 ? -1.674 12.561 4.299 1.00 85.75 79 SER A C 1
ATOM 596 O O . SER A 1 79 ? -1.954 13.086 3.212 1.00 85.75 79 SER A O 1
ATOM 598 N N . ALA A 1 80 ? -2.357 11.532 4.789 1.00 88.50 80 ALA A N 1
ATOM 599 C CA . ALA A 1 80 ? -3.533 11.017 4.121 1.00 88.50 80 ALA A CA 1
ATOM 600 C C . ALA A 1 80 ? -4.775 11.884 4.360 1.00 88.50 80 ALA A C 1
ATOM 602 O O . ALA A 1 80 ? -4.957 12.474 5.428 1.00 88.50 80 ALA A O 1
ATOM 603 N N . SER A 1 81 ? -5.591 11.991 3.314 1.00 89.88 81 SER A N 1
ATOM 604 C CA . SER A 1 81 ? -6.708 12.934 3.218 1.00 89.88 81 SER A CA 1
ATOM 605 C C . SER A 1 81 ? -7.977 12.403 3.903 1.00 89.88 81 SER A C 1
ATOM 607 O O . SER A 1 81 ? -8.162 11.185 3.974 1.00 89.88 81 SER A O 1
ATOM 609 N N . PRO A 1 82 ? -8.898 13.283 4.346 1.00 90.50 82 PRO A N 1
ATOM 610 C CA . PRO A 1 82 ? -10.238 12.876 4.775 1.00 90.50 82 PRO A CA 1
ATOM 611 C C . PRO A 1 82 ? -10.940 12.010 3.724 1.00 90.50 82 PRO A C 1
ATOM 613 O O . PRO A 1 82 ? -10.796 12.252 2.527 1.00 90.50 82 PRO A O 1
ATOM 616 N N . GLY A 1 83 ? -11.706 11.005 4.155 1.00 89.88 83 GLY A N 1
ATOM 617 C CA . GLY A 1 83 ? -12.401 10.094 3.235 1.00 89.88 83 GLY A CA 1
ATOM 618 C C . GLY A 1 83 ? -11.532 8.974 2.651 1.00 89.88 83 GLY A C 1
ATOM 619 O O . GLY A 1 83 ? -12.082 8.010 2.126 1.00 89.88 83 GLY A O 1
ATOM 620 N N . ALA A 1 84 ? -10.203 9.051 2.763 1.00 93.62 84 ALA A N 1
ATOM 621 C CA . ALA A 1 84 ? -9.303 8.057 2.185 1.00 93.62 84 ALA A CA 1
ATOM 622 C C . ALA A 1 84 ? -9.130 6.808 3.061 1.00 93.62 84 ALA A C 1
ATOM 624 O O . ALA A 1 84 ? -9.211 6.858 4.292 1.00 93.62 84 ALA A O 1
ATOM 625 N N . VAL A 1 85 ? -8.788 5.700 2.415 1.00 96.12 85 VAL A N 1
ATOM 626 C CA . VAL A 1 85 ? -8.159 4.548 3.056 1.00 96.12 85 VAL A CA 1
ATOM 627 C C . VAL A 1 85 ? -6.653 4.685 2.892 1.00 96.12 85 VAL A C 1
ATOM 629 O O . VAL A 1 85 ? -6.164 4.789 1.772 1.00 96.12 85 VAL A O 1
ATOM 632 N N . ALA A 1 86 ? -5.907 4.706 3.991 1.00 96.00 86 ALA A N 1
ATOM 633 C CA . ALA A 1 86 ? -4.458 4.846 3.970 1.00 96.00 86 ALA A CA 1
ATOM 634 C C . ALA A 1 86 ? -3.767 3.530 4.327 1.00 96.00 86 ALA A C 1
ATOM 636 O O . ALA A 1 86 ? -4.184 2.837 5.252 1.00 96.00 86 ALA A O 1
ATOM 637 N N . THR A 1 87 ? -2.691 3.195 3.625 1.00 97.31 87 THR A N 1
ATOM 638 C CA . THR A 1 87 ? -1.908 1.983 3.888 1.00 97.31 87 THR A CA 1
ATOM 639 C C . THR A 1 87 ? -0.441 2.190 3.537 1.00 97.31 87 THR A C 1
ATOM 641 O O . THR A 1 87 ? -0.106 3.121 2.804 1.00 97.31 87 THR A O 1
ATOM 644 N N . LEU A 1 88 ? 0.455 1.349 4.058 1.00 96.69 88 LEU A N 1
ATOM 645 C CA . LEU A 1 88 ? 1.866 1.403 3.677 1.00 96.69 88 LEU A CA 1
ATOM 646 C C . LEU A 1 88 ? 2.071 0.924 2.242 1.00 96.69 88 LEU A C 1
ATOM 648 O O . LEU A 1 88 ? 2.789 1.561 1.470 1.00 96.69 88 LEU A O 1
ATOM 652 N N . ASN A 1 89 ? 1.434 -0.195 1.913 1.00 96.81 89 ASN A N 1
ATOM 653 C CA . ASN A 1 89 ? 1.619 -0.961 0.693 1.00 96.81 89 ASN A CA 1
ATOM 654 C C . ASN A 1 89 ? 0.343 -1.775 0.401 1.00 96.81 89 ASN A C 1
ATOM 656 O O . ASN A 1 89 ? -0.617 -1.760 1.167 1.00 96.81 89 ASN A O 1
ATOM 660 N N . THR A 1 90 ? 0.308 -2.446 -0.737 1.00 96.94 90 THR A N 1
ATOM 661 C CA . THR A 1 90 ? -0.756 -3.368 -1.147 1.00 96.94 90 THR A CA 1
ATOM 662 C C . THR A 1 90 ? -0.160 -4.746 -1.426 1.00 96.94 90 THR A C 1
ATOM 664 O O . THR A 1 90 ? 1.060 -4.904 -1.494 1.00 96.94 90 THR A O 1
ATOM 667 N N . HIS A 1 91 ? -1.021 -5.733 -1.663 1.00 96.19 91 HIS A N 1
ATOM 668 C CA . HIS A 1 91 ? -0.600 -7.073 -2.071 1.00 96.19 91 HIS A CA 1
ATOM 669 C C . HIS A 1 91 ? 0.159 -7.104 -3.418 1.00 96.19 91 HIS A C 1
ATOM 671 O O . HIS A 1 91 ? 0.891 -8.060 -3.667 1.00 96.19 91 HIS A O 1
ATOM 677 N N . ASP A 1 92 ? 0.003 -6.067 -4.251 1.00 96.50 92 ASP A N 1
ATOM 678 C CA . ASP A 1 92 ? 0.650 -5.903 -5.563 1.00 96.50 92 ASP A CA 1
ATOM 679 C C . ASP A 1 92 ? 1.977 -5.135 -5.508 1.00 96.50 92 ASP A C 1
ATOM 681 O O . ASP A 1 92 ? 2.677 -4.990 -6.512 1.00 96.50 92 ASP A O 1
ATOM 685 N N . THR A 1 93 ? 2.339 -4.617 -4.338 1.00 95.75 93 THR A N 1
ATOM 686 C CA . THR A 1 93 ? 3.600 -3.900 -4.118 1.00 95.75 93 THR A CA 1
ATOM 687 C C . THR A 1 93 ? 4.543 -4.727 -3.251 1.00 95.75 93 THR A C 1
ATOM 689 O O . THR A 1 93 ? 4.136 -5.709 -2.631 1.00 95.75 93 THR A O 1
ATOM 692 N N . ALA A 1 94 ? 5.814 -4.326 -3.166 1.00 96.75 94 ALA A N 1
ATOM 693 C CA . ALA A 1 94 ? 6.709 -4.919 -2.179 1.00 96.75 94 ALA A CA 1
ATOM 694 C C . ALA A 1 94 ? 6.144 -4.736 -0.764 1.00 96.75 94 ALA A C 1
ATOM 696 O O . ALA A 1 94 ? 5.585 -3.683 -0.440 1.00 96.75 94 ALA A O 1
ATOM 697 N N . THR A 1 95 ? 6.356 -5.732 0.096 1.00 97.75 95 THR A N 1
ATOM 698 C CA . THR A 1 95 ? 6.175 -5.557 1.540 1.00 97.75 95 THR A CA 1
ATOM 699 C C . THR A 1 95 ? 7.056 -4.411 2.032 1.00 97.75 95 THR A C 1
ATOM 701 O O . THR A 1 95 ? 8.021 -4.019 1.371 1.00 97.75 95 THR A O 1
ATOM 704 N N . PHE A 1 96 ? 6.759 -3.841 3.195 1.00 97.44 96 PHE A N 1
ATOM 705 C CA . PHE A 1 96 ? 7.467 -2.653 3.657 1.00 97.44 96 PHE A CA 1
ATOM 706 C C . PHE A 1 96 ? 8.970 -2.901 3.850 1.00 97.44 96 PHE A C 1
ATOM 708 O O . PHE A 1 96 ? 9.778 -2.094 3.392 1.00 97.44 96 PHE A O 1
ATOM 715 N N . ALA A 1 97 ? 9.353 -4.041 4.434 1.00 97.38 97 ALA A N 1
ATOM 716 C CA . ALA A 1 97 ? 10.761 -4.428 4.550 1.00 97.38 97 ALA A CA 1
ATOM 717 C C . ALA A 1 97 ? 11.404 -4.653 3.168 1.00 97.38 97 ALA A C 1
ATOM 719 O O . ALA A 1 97 ? 12.482 -4.128 2.896 1.00 97.38 97 ALA A O 1
ATOM 720 N N . GLY A 1 98 ? 10.712 -5.346 2.253 1.00 97.81 98 GLY A N 1
ATOM 721 C CA . GLY A 1 98 ? 11.192 -5.558 0.882 1.00 97.81 98 GLY A CA 1
ATOM 722 C C . GLY A 1 98 ? 11.376 -4.253 0.097 1.00 97.81 98 GLY A C 1
ATOM 723 O O . GLY A 1 98 ? 12.332 -4.123 -0.671 1.00 97.81 98 GLY A O 1
ATOM 724 N N . TYR A 1 99 ? 10.507 -3.267 0.331 1.00 97.50 99 TYR A N 1
ATOM 725 C CA . TYR A 1 99 ? 10.639 -1.910 -0.187 1.00 97.50 99 TYR A CA 1
ATOM 726 C C . TYR A 1 99 ? 11.858 -1.212 0.425 1.00 97.50 99 TYR A C 1
ATOM 728 O O . TYR A 1 99 ? 12.688 -0.694 -0.312 1.00 97.50 99 TYR A O 1
ATOM 736 N N . LEU A 1 100 ? 12.062 -1.224 1.742 1.00 96.69 100 LEU A N 1
ATOM 737 C CA . LEU A 1 100 ? 13.256 -0.591 2.325 1.00 96.69 100 LEU A CA 1
ATOM 738 C C . LEU A 1 100 ? 14.572 -1.187 1.799 1.00 96.69 100 LEU A C 1
ATOM 740 O O . LEU A 1 100 ? 15.547 -0.447 1.643 1.00 96.69 100 LEU A O 1
ATOM 744 N N . ASP A 1 101 ? 14.571 -2.483 1.486 1.00 97.38 101 ASP A N 1
ATOM 745 C CA . ASP A 1 101 ? 15.726 -3.211 0.955 1.00 97.38 101 ASP A CA 1
ATOM 746 C C . ASP A 1 101 ? 15.934 -3.027 -0.560 1.00 97.38 101 ASP A C 1
ATOM 748 O O . ASP A 1 101 ? 17.016 -3.314 -1.062 1.00 97.38 101 ASP A O 1
ATOM 752 N N . GLY A 1 102 ? 14.945 -2.519 -1.305 1.00 97.25 102 GLY A N 1
ATOM 753 C CA . GLY A 1 102 ? 15.076 -2.346 -2.759 1.00 97.25 102 GLY A CA 1
ATOM 754 C C . GLY A 1 102 ? 14.792 -3.602 -3.584 1.00 97.25 102 GLY A C 1
ATOM 755 O O . GLY A 1 102 ? 15.090 -3.626 -4.774 1.00 97.25 102 GLY A O 1
ATOM 756 N N . THR A 1 103 ? 14.190 -4.633 -2.989 1.00 96.25 103 THR A N 1
ATOM 757 C CA . THR A 1 103 ? 13.989 -5.938 -3.648 1.00 96.25 103 THR A CA 1
ATOM 758 C C . THR A 1 103 ? 13.091 -5.872 -4.889 1.00 96.25 103 THR A C 1
ATOM 760 O O . THR A 1 103 ? 13.279 -6.636 -5.832 1.00 96.25 103 THR A O 1
ATOM 763 N N . ASP A 1 104 ? 12.149 -4.926 -4.939 1.00 96.38 104 ASP A N 1
ATOM 764 C CA . ASP A 1 104 ? 11.330 -4.636 -6.124 1.00 96.38 104 ASP A CA 1
ATOM 765 C C . ASP A 1 104 ? 12.151 -4.069 -7.288 1.00 96.38 104 ASP A C 1
ATOM 767 O O . ASP A 1 104 ? 11.834 -4.305 -8.454 1.00 96.38 104 ASP A O 1
ATOM 771 N N . ILE A 1 105 ? 13.213 -3.323 -6.986 1.00 97.94 105 ILE A N 1
ATOM 772 C CA . ILE A 1 105 ? 14.115 -2.748 -7.987 1.00 97.94 105 ILE A CA 1
ATOM 773 C C . ILE A 1 105 ? 14.971 -3.861 -8.589 1.00 97.94 105 ILE A C 1
ATOM 775 O O . ILE A 1 105 ? 15.078 -3.951 -9.814 1.00 97.94 105 ILE A O 1
ATOM 779 N N . ASP A 1 106 ? 15.512 -4.735 -7.739 1.00 96.69 106 ASP A N 1
ATOM 780 C CA . ASP A 1 106 ? 16.291 -5.898 -8.169 1.00 96.69 106 ASP A CA 1
ATOM 781 C C . ASP A 1 106 ? 15.440 -6.863 -9.002 1.00 96.69 106 ASP A C 1
ATOM 783 O O . ASP A 1 106 ? 15.880 -7.341 -10.050 1.00 96.69 106 ASP A O 1
ATOM 787 N N . ASP A 1 107 ? 14.187 -7.093 -8.596 1.00 94.62 107 ASP A N 1
ATOM 788 C CA . ASP A 1 107 ? 13.247 -7.911 -9.361 1.00 94.62 107 ASP A CA 1
ATOM 789 C C . ASP A 1 107 ? 13.010 -7.335 -10.761 1.00 94.62 107 ASP A C 1
ATOM 791 O O . ASP A 1 107 ? 13.142 -8.046 -11.762 1.00 94.62 107 ASP A O 1
ATOM 795 N N . ARG A 1 108 ? 12.731 -6.030 -10.853 1.00 96.00 108 ARG A N 1
ATOM 796 C CA . ARG A 1 108 ? 12.536 -5.343 -12.135 1.00 96.00 108 ARG A CA 1
ATOM 797 C C . ARG A 1 108 ? 13.779 -5.411 -13.018 1.00 96.00 108 ARG A C 1
ATOM 799 O O . ARG A 1 108 ? 13.638 -5.646 -14.217 1.00 96.00 108 ARG A O 1
ATOM 806 N N . MET A 1 109 ? 14.972 -5.252 -12.447 1.00 97.06 109 MET A N 1
ATOM 807 C CA . MET A 1 109 ? 16.232 -5.401 -13.180 1.00 97.06 109 MET A CA 1
ATOM 808 C C . MET A 1 109 ? 16.404 -6.830 -13.708 1.00 97.06 109 MET A C 1
ATOM 810 O O . MET A 1 109 ? 16.687 -7.017 -14.889 1.00 97.06 109 MET A O 1
ATOM 814 N N . SER A 1 110 ? 16.152 -7.846 -12.876 1.00 94.69 110 SER A N 1
ATOM 815 C CA . SER A 1 110 ? 16.267 -9.260 -13.271 1.00 94.69 110 SER A CA 1
ATOM 816 C C . SER A 1 110 ? 15.328 -9.654 -14.419 1.00 94.69 110 SER A C 1
ATOM 818 O O . SER A 1 110 ? 15.609 -10.584 -15.168 1.00 94.69 110 SER A O 1
ATOM 820 N N . ARG A 1 111 ? 14.220 -8.921 -14.574 1.00 93.06 111 ARG A N 1
ATOM 821 C CA . ARG A 1 111 ? 13.208 -9.111 -15.623 1.00 93.06 111 ARG A CA 1
ATOM 822 C C . ARG A 1 111 ? 13.441 -8.242 -16.860 1.00 93.06 111 ARG A C 1
ATOM 824 O O . ARG A 1 111 ? 12.598 -8.233 -17.750 1.00 93.06 111 ARG A O 1
ATOM 831 N N . GLY A 1 112 ? 14.529 -7.472 -16.901 1.00 94.62 112 GLY A N 1
ATOM 832 C CA . GLY A 1 112 ? 14.807 -6.540 -17.995 1.00 94.62 112 GLY A CA 1
ATOM 833 C C . GLY A 1 112 ? 13.862 -5.334 -18.052 1.00 94.62 112 GLY A C 1
ATOM 834 O O . GLY A 1 112 ? 13.829 -4.636 -19.058 1.00 94.62 112 GLY A O 1
ATOM 835 N N . LEU A 1 113 ? 13.100 -5.062 -16.983 1.00 94.56 113 LEU A N 1
ATOM 836 C CA . LEU A 1 113 ? 12.250 -3.866 -16.866 1.00 94.56 113 LEU A CA 1
ATOM 837 C C . LEU A 1 113 ? 13.041 -2.623 -16.436 1.00 94.56 113 LEU A C 1
ATOM 839 O O . LEU A 1 113 ? 12.509 -1.512 -16.444 1.00 94.56 113 LEU A O 1
ATOM 843 N N . LEU A 1 114 ? 14.282 -2.823 -15.993 1.00 96.75 114 LEU A N 1
ATOM 844 C CA . LEU A 1 114 ? 15.268 -1.791 -15.706 1.00 96.75 114 LEU A CA 1
ATOM 845 C C . LEU A 1 114 ? 16.621 -2.250 -16.244 1.00 96.75 114 LEU A C 1
ATOM 847 O O . LEU A 1 114 ? 17.004 -3.406 -16.066 1.00 96.75 114 LEU A O 1
ATOM 851 N N . ASP A 1 115 ? 17.354 -1.329 -16.857 1.00 97.56 115 ASP A N 1
ATOM 852 C CA . ASP A 1 115 ? 18.766 -1.515 -17.164 1.00 97.56 115 ASP A CA 1
ATOM 853 C C . ASP A 1 115 ? 19.627 -1.255 -15.902 1.00 97.56 115 ASP A C 1
ATOM 855 O O . ASP A 1 115 ? 19.123 -0.751 -14.888 1.00 97.56 115 ASP A O 1
ATOM 859 N N . PRO A 1 116 ? 20.935 -1.586 -15.912 1.00 97.62 116 PRO A N 1
ATOM 860 C CA . PRO A 1 116 ? 21.799 -1.369 -14.749 1.00 97.62 116 PRO A CA 1
ATOM 861 C C . PRO A 1 116 ? 21.838 0.089 -14.265 1.00 97.62 116 PRO A C 1
ATOM 863 O O . PRO A 1 116 ? 21.890 0.343 -13.060 1.00 97.62 116 PRO A O 1
ATOM 866 N N . SER A 1 117 ? 21.777 1.053 -15.188 1.00 97.88 117 SER A N 1
ATOM 867 C CA . SER A 1 117 ? 21.758 2.484 -14.863 1.00 97.88 117 SER A CA 1
ATOM 868 C C . SER A 1 117 ? 20.462 2.886 -14.150 1.00 97.88 117 SER A C 1
ATOM 870 O O . SER A 1 117 ? 20.491 3.511 -13.085 1.00 97.88 117 SER A O 1
ATOM 872 N N . GLY A 1 118 ? 19.313 2.463 -14.680 1.00 97.50 118 GLY A N 1
ATOM 873 C CA . GLY A 1 118 ? 17.997 2.689 -14.099 1.00 97.50 118 GLY A CA 1
ATOM 874 C C . GLY A 1 118 ? 17.842 2.033 -12.730 1.00 97.50 118 GLY A C 1
ATOM 875 O O . GLY A 1 118 ? 17.322 2.665 -11.808 1.00 97.50 118 GLY A O 1
ATOM 876 N N . ALA A 1 119 ? 18.358 0.814 -12.553 1.00 97.94 119 ALA A N 1
ATOM 877 C CA . ALA A 1 119 ? 18.403 0.145 -11.255 1.00 97.94 119 ALA A CA 1
ATOM 878 C C . ALA A 1 119 ? 19.270 0.918 -10.247 1.00 97.94 119 ALA A C 1
ATOM 880 O O . ALA A 1 119 ? 18.829 1.181 -9.126 1.00 97.94 119 ALA A O 1
ATOM 881 N N . ALA A 1 120 ? 20.463 1.374 -10.647 1.00 97.88 120 ALA A N 1
ATOM 882 C CA . ALA A 1 120 ? 21.330 2.186 -9.793 1.00 97.88 120 ALA A CA 1
ATOM 883 C C . ALA A 1 120 ? 20.664 3.511 -9.376 1.00 97.88 120 ALA A C 1
ATOM 885 O O . ALA A 1 120 ? 20.729 3.898 -8.203 1.00 97.88 120 ALA A O 1
ATOM 886 N N . HIS A 1 121 ? 19.976 4.185 -10.305 1.00 96.38 121 HIS A N 1
ATOM 887 C CA . HIS A 1 121 ? 19.219 5.403 -10.018 1.00 96.38 121 HIS A CA 1
ATOM 888 C C . HIS A 1 121 ? 18.054 5.140 -9.053 1.00 96.38 121 HIS A C 1
ATOM 890 O O . HIS A 1 121 ? 17.878 5.878 -8.078 1.00 96.38 121 HIS A O 1
ATOM 896 N N . ALA A 1 122 ? 17.279 4.078 -9.287 1.00 95.38 122 ALA A N 1
ATOM 897 C CA . ALA A 1 122 ? 16.165 3.688 -8.429 1.00 95.38 122 ALA A CA 1
ATOM 898 C C . ALA A 1 122 ? 16.640 3.340 -7.010 1.00 95.38 122 ALA A C 1
ATOM 900 O O . ALA A 1 122 ? 16.066 3.834 -6.040 1.00 95.38 122 ALA A O 1
ATOM 901 N N . HIS A 1 123 ? 17.738 2.594 -6.873 1.00 97.50 123 HIS A N 1
ATOM 902 C CA . HIS A 1 123 ? 18.356 2.289 -5.580 1.00 97.50 123 HIS A CA 1
ATOM 903 C C . HIS A 1 123 ? 18.870 3.544 -4.873 1.00 97.50 123 HIS A C 1
ATOM 905 O O . HIS A 1 123 ? 18.685 3.706 -3.667 1.00 97.50 123 HIS A O 1
ATOM 911 N N . ALA A 1 124 ? 19.477 4.481 -5.606 1.00 95.12 124 ALA A N 1
ATOM 912 C CA . ALA A 1 124 ? 19.881 5.769 -5.044 1.00 95.12 124 ALA A CA 1
ATOM 913 C C . ALA A 1 124 ? 18.680 6.579 -4.539 1.00 95.12 124 ALA A C 1
ATOM 915 O O . ALA A 1 124 ? 18.756 7.184 -3.467 1.00 95.12 124 ALA A O 1
ATOM 916 N N . ARG A 1 125 ? 17.560 6.562 -5.272 1.00 92.19 125 ARG A N 1
ATOM 917 C CA . ARG A 1 125 ? 16.301 7.170 -4.829 1.00 92.19 125 ARG A CA 1
ATOM 918 C C . ARG A 1 125 ? 15.764 6.478 -3.577 1.00 92.19 125 ARG A C 1
ATOM 920 O O . ARG A 1 125 ? 15.487 7.171 -2.603 1.00 92.19 125 ARG A O 1
ATOM 927 N N . ARG A 1 126 ? 15.729 5.142 -3.551 1.00 94.44 126 ARG A N 1
ATOM 928 C CA . ARG A 1 126 ? 15.282 4.351 -2.395 1.00 94.44 126 ARG A CA 1
ATOM 929 C C . ARG A 1 126 ? 16.112 4.625 -1.142 1.00 94.44 126 ARG A C 1
ATOM 931 O O . ARG A 1 126 ? 15.549 4.779 -0.065 1.00 94.44 126 ARG A O 1
ATOM 938 N N . ARG A 1 127 ? 17.437 4.779 -1.264 1.00 93.31 127 ARG A N 1
ATOM 939 C CA . ARG A 1 127 ? 18.301 5.180 -0.135 1.00 93.31 127 ARG A CA 1
ATOM 940 C C . ARG A 1 127 ? 17.920 6.549 0.429 1.00 93.31 127 ARG A C 1
ATOM 942 O O . ARG A 1 127 ? 17.875 6.709 1.647 1.00 93.31 127 ARG A O 1
ATOM 949 N N . ARG A 1 128 ? 17.615 7.526 -0.435 1.00 90.19 128 ARG A N 1
ATOM 950 C CA . ARG A 1 128 ? 17.122 8.846 -0.001 1.00 90.19 128 ARG A CA 1
ATOM 951 C C . ARG A 1 128 ? 15.753 8.739 0.672 1.00 90.19 128 ARG A C 1
ATOM 953 O O . ARG A 1 128 ? 15.556 9.351 1.716 1.00 90.19 128 ARG A O 1
ATOM 960 N N . GLU A 1 129 ? 14.839 7.948 0.107 1.00 90.00 129 GLU A N 1
ATOM 961 C CA . GLU A 1 129 ? 13.514 7.665 0.682 1.00 90.00 129 GLU A CA 1
ATOM 962 C C . GLU A 1 129 ? 13.657 7.049 2.086 1.00 90.00 129 GLU A C 1
ATOM 964 O O . GLU A 1 129 ? 13.124 7.595 3.048 1.00 90.00 129 GLU A O 1
ATOM 969 N N . ARG A 1 130 ? 14.465 5.993 2.250 1.00 92.19 130 ARG A N 1
ATOM 970 C CA . ARG A 1 130 ? 14.745 5.365 3.555 1.00 92.19 130 ARG A CA 1
ATOM 971 C C . ARG A 1 130 ? 15.319 6.358 4.567 1.00 92.19 130 ARG A C 1
ATOM 973 O O . ARG A 1 130 ? 14.818 6.432 5.687 1.00 92.19 130 ARG A O 1
ATOM 980 N N . ALA A 1 131 ? 16.321 7.148 4.175 1.00 89.06 131 ALA A N 1
ATOM 981 C CA . ALA A 1 131 ? 16.925 8.155 5.050 1.00 89.06 131 ALA A CA 1
ATOM 982 C C . ALA A 1 131 ? 15.917 9.224 5.502 1.00 89.06 131 ALA A C 1
ATOM 984 O O . ALA A 1 131 ? 16.016 9.747 6.610 1.00 89.06 131 ALA A O 1
ATOM 985 N N . ALA A 1 132 ? 14.934 9.544 4.663 1.00 86.31 132 ALA A N 1
ATOM 986 C CA . ALA A 1 132 ? 13.852 10.445 5.020 1.00 86.31 132 ALA A CA 1
ATOM 987 C C . ALA A 1 132 ? 12.881 9.844 6.025 1.00 86.31 132 ALA A C 1
ATOM 989 O O . ALA A 1 132 ? 12.547 10.474 7.026 1.00 86.31 132 ALA A O 1
ATOM 990 N N . LEU A 1 133 ? 12.451 8.609 5.765 1.00 89.19 133 LEU A N 1
ATOM 991 C CA . LEU A 1 133 ? 11.535 7.896 6.642 1.00 89.19 133 LEU A CA 1
ATOM 992 C C . LEU A 1 133 ? 12.165 7.670 8.025 1.00 89.19 133 LEU A C 1
ATOM 994 O O . LEU A 1 133 ? 11.469 7.759 9.031 1.00 89.19 133 LEU A O 1
ATOM 998 N N . ALA A 1 134 ? 13.489 7.490 8.091 1.00 89.06 134 ALA A N 1
ATOM 999 C CA . ALA A 1 134 ? 14.252 7.415 9.339 1.00 89.06 134 ALA A CA 1
ATOM 1000 C C . ALA A 1 134 ? 14.240 8.712 10.169 1.00 89.06 134 ALA A C 1
ATOM 1002 O O . ALA A 1 134 ? 14.497 8.665 11.371 1.00 89.06 134 ALA A O 1
ATOM 1003 N N . ARG A 1 135 ? 13.935 9.863 9.556 1.00 86.75 135 ARG A N 1
ATOM 1004 C CA . ARG A 1 135 ? 13.807 11.164 10.238 1.00 86.75 135 ARG A CA 1
ATOM 1005 C C . ARG A 1 135 ? 12.383 11.462 10.704 1.00 86.75 135 ARG A C 1
ATOM 1007 O O . ARG A 1 135 ? 12.175 12.480 11.363 1.00 86.75 135 ARG A O 1
ATOM 1014 N N . LEU A 1 136 ? 11.401 10.627 10.352 1.00 85.44 136 LEU A N 1
ATOM 1015 C CA . LEU A 1 136 ? 10.043 10.789 10.864 1.00 85.44 136 LEU A CA 1
ATOM 1016 C C . LEU A 1 136 ? 10.049 10.687 12.397 1.00 85.44 136 LEU A C 1
ATOM 1018 O O . LEU A 1 136 ? 10.847 9.938 12.965 1.00 85.44 136 LEU A O 1
ATOM 1022 N N . PRO A 1 137 ? 9.166 11.431 13.087 1.00 84.06 137 PRO A N 1
ATOM 1023 C CA . PRO A 1 137 ? 9.115 11.398 14.538 1.00 84.06 137 PRO A CA 1
ATOM 1024 C C . PRO A 1 137 ? 8.810 9.978 15.018 1.00 84.06 137 PRO A C 1
ATOM 1026 O O . PRO A 1 137 ? 7.828 9.362 14.590 1.00 84.06 137 PRO A O 1
ATOM 1029 N N . VAL A 1 138 ? 9.647 9.487 15.934 1.00 76.62 138 VAL A N 1
ATOM 1030 C CA . VAL A 1 138 ? 9.448 8.196 16.596 1.00 76.62 138 VAL A CA 1
ATOM 1031 C C . VAL A 1 138 ? 8.233 8.303 17.498 1.00 76.62 138 VAL A C 1
ATOM 1033 O O . VAL A 1 138 ? 8.082 9.259 18.254 1.00 76.62 138 VAL A O 1
ATOM 1036 N N . THR A 1 139 ? 7.344 7.325 17.393 1.00 70.31 139 THR A N 1
ATOM 1037 C CA . THR A 1 139 ? 6.011 7.417 18.005 1.00 70.31 139 THR A CA 1
ATOM 1038 C C . THR A 1 139 ? 5.696 6.277 18.961 1.00 70.31 139 THR A C 1
ATOM 1040 O O . THR A 1 139 ? 4.740 6.376 19.727 1.00 70.31 139 THR A O 1
ATOM 1043 N N . HIS A 1 140 ? 6.541 5.246 18.975 1.00 70.00 140 HIS A N 1
ATOM 1044 C CA . HIS A 1 140 ? 6.517 4.149 19.928 1.00 70.00 140 HIS A CA 1
ATOM 1045 C C . HIS A 1 140 ? 7.965 3.858 20.353 1.00 70.00 140 HIS A C 1
ATOM 1047 O O . HIS A 1 140 ? 8.823 3.596 19.513 1.00 70.00 140 HIS A O 1
ATOM 1053 N N . LEU A 1 141 ? 8.267 4.001 21.646 1.00 57.91 141 LEU A N 1
ATOM 1054 C CA . LEU A 1 141 ? 9.624 3.897 22.197 1.00 57.91 141 LEU A CA 1
ATOM 1055 C C . LEU A 1 141 ? 9.831 2.526 22.851 1.00 57.91 141 LEU A C 1
ATOM 1057 O O . LEU A 1 141 ? 9.898 2.405 24.068 1.00 57.91 141 LEU A O 1
ATOM 1061 N N . ALA A 1 142 ? 9.966 1.496 22.024 1.00 57.47 142 ALA A N 1
ATOM 1062 C CA . ALA A 1 142 ? 10.679 0.278 22.390 1.00 57.47 142 ALA A CA 1
ATOM 1063 C C . ALA A 1 142 ? 11.695 0.049 21.268 1.00 57.47 142 ALA A C 1
ATOM 1065 O O . ALA A 1 142 ? 11.333 -0.368 20.172 1.00 57.47 142 ALA A O 1
ATOM 1066 N N . ALA A 1 143 ? 12.937 0.489 21.478 1.00 54.88 143 ALA A N 1
ATOM 1067 C CA . ALA A 1 143 ? 13.952 0.563 20.432 1.00 54.88 143 ALA A CA 1
ATOM 1068 C C . ALA A 1 143 ? 14.340 -0.838 19.928 1.00 54.88 143 ALA A C 1
ATOM 1070 O O . ALA A 1 143 ? 15.162 -1.523 20.529 1.00 54.88 143 ALA A O 1
ATOM 1071 N N . LEU A 1 144 ? 13.753 -1.232 18.801 1.00 65.69 144 LEU A N 1
ATOM 1072 C CA . LEU A 1 144 ? 14.065 -2.434 18.040 1.00 65.69 144 LEU A CA 1
ATOM 1073 C C . LEU A 1 144 ? 14.677 -1.953 16.721 1.00 65.69 144 LEU A C 1
ATOM 1075 O O . LEU A 1 144 ? 13.957 -1.496 15.852 1.00 65.69 144 LEU A O 1
ATOM 1079 N N . ASP A 1 145 ? 16.003 -1.938 16.594 1.00 86.94 145 ASP A N 1
ATOM 1080 C CA . ASP A 1 145 ? 16.714 -1.622 15.339 1.00 86.94 145 ASP A CA 1
ATOM 1081 C C . ASP A 1 145 ? 16.266 -0.344 14.558 1.00 86.94 145 ASP A C 1
ATOM 1083 O O . ASP A 1 145 ? 15.571 0.547 15.053 1.00 86.94 145 ASP A O 1
ATOM 1087 N N . GLU A 1 146 ? 16.823 -0.116 13.367 1.00 88.75 146 GLU A N 1
ATOM 1088 C CA . GLU A 1 146 ? 16.449 1.021 12.508 1.00 88.75 146 GLU A CA 1
ATOM 1089 C C . GLU A 1 146 ? 15.142 0.744 11.749 1.00 88.75 146 GLU A C 1
ATOM 1091 O O . GLU A 1 146 ? 14.286 1.623 11.647 1.00 88.75 146 GLU A O 1
ATOM 1096 N N . GLU A 1 147 ? 14.973 -0.480 11.246 1.00 91.56 147 GLU A N 1
ATOM 1097 C CA . GLU A 1 147 ? 13.861 -0.879 10.380 1.00 91.56 147 GLU A CA 1
ATOM 1098 C C . GLU A 1 147 ? 12.524 -0.787 11.125 1.00 91.56 147 GLU A C 1
ATOM 1100 O O . GLU A 1 147 ? 11.577 -0.169 10.631 1.00 91.56 147 GLU A O 1
ATOM 1105 N N . THR A 1 148 ? 12.461 -1.306 12.356 1.00 89.19 148 THR A N 1
ATOM 1106 C CA . THR A 1 148 ? 11.230 -1.253 13.163 1.00 89.19 148 THR A CA 1
ATOM 1107 C C . THR A 1 148 ? 10.870 0.183 13.535 1.00 89.19 148 THR A C 1
ATOM 1109 O O . THR A 1 148 ? 9.697 0.556 13.507 1.00 89.19 148 THR A O 1
ATOM 1112 N N . ARG A 1 149 ? 11.870 1.028 13.818 1.00 88.94 149 ARG A N 1
ATOM 1113 C CA . ARG A 1 149 ? 11.660 2.460 14.080 1.00 88.94 149 ARG A CA 1
ATOM 1114 C C . ARG A 1 149 ? 11.049 3.163 12.870 1.00 88.94 149 ARG A C 1
ATOM 1116 O O . ARG A 1 149 ? 10.117 3.952 13.034 1.00 88.94 149 ARG A O 1
ATOM 1123 N N . ILE A 1 150 ? 11.553 2.879 11.668 1.00 91.88 150 ILE A N 1
ATOM 1124 C CA . ILE A 1 150 ? 11.020 3.428 10.416 1.00 91.88 150 ILE A CA 1
ATOM 1125 C C . ILE A 1 150 ? 9.574 2.963 10.211 1.00 91.88 150 ILE A C 1
ATOM 1127 O O . ILE A 1 150 ? 8.697 3.796 9.971 1.00 91.88 150 ILE A O 1
ATOM 1131 N N . LEU A 1 151 ? 9.310 1.661 10.363 1.00 92.69 151 LEU A N 1
ATOM 1132 C CA . LEU A 1 151 ? 7.970 1.081 10.242 1.00 92.69 151 LEU A CA 1
ATOM 1133 C C . LEU A 1 151 ? 6.981 1.749 11.205 1.00 92.69 151 LEU A C 1
ATOM 1135 O O . LEU A 1 151 ? 5.952 2.268 10.770 1.00 92.69 151 LEU A O 1
ATOM 1139 N N . GLN A 1 152 ? 7.310 1.806 12.498 1.00 90.06 152 GLN A N 1
ATOM 1140 C CA . GLN A 1 152 ? 6.464 2.433 13.516 1.00 90.06 152 GLN A CA 1
ATOM 1141 C C . GLN A 1 152 ? 6.239 3.920 13.227 1.00 90.06 152 GLN A C 1
ATOM 1143 O O . GLN A 1 152 ? 5.119 4.408 13.349 1.00 90.06 152 GLN A O 1
ATOM 1148 N N . SER A 1 153 ? 7.262 4.649 12.782 1.00 90.06 153 SER A N 1
ATOM 1149 C CA . SER A 1 153 ? 7.122 6.073 12.455 1.00 90.06 153 SER A CA 1
ATOM 1150 C C . SER A 1 153 ? 6.183 6.299 11.265 1.00 90.06 153 SER A C 1
ATOM 1152 O O . SER A 1 153 ? 5.334 7.194 11.315 1.00 90.06 153 SER A O 1
ATOM 1154 N N . CYS A 1 154 ? 6.260 5.450 10.234 1.00 92.88 154 CYS A N 1
ATOM 1155 C CA . CYS A 1 154 ? 5.349 5.491 9.088 1.00 92.88 154 CYS A CA 1
ATOM 1156 C C . CYS A 1 154 ? 3.915 5.132 9.492 1.00 92.88 154 CYS A C 1
ATOM 1158 O O . CYS A 1 154 ? 2.986 5.880 9.188 1.00 92.88 154 CYS A O 1
ATOM 1160 N N . LEU A 1 155 ? 3.728 4.038 10.235 1.00 93.31 155 LEU A N 1
ATOM 1161 C CA . LEU A 1 155 ? 2.423 3.636 10.764 1.00 93.31 155 LEU A CA 1
ATOM 1162 C C . LEU A 1 155 ? 1.809 4.727 11.652 1.00 93.31 155 LEU A C 1
ATOM 1164 O O . LEU A 1 155 ? 0.618 5.015 11.553 1.00 93.31 155 LEU A O 1
ATOM 1168 N N . GLY A 1 156 ? 2.624 5.401 12.462 1.00 90.88 156 GLY A N 1
ATOM 1169 C CA . GLY A 1 156 ? 2.190 6.506 13.312 1.00 90.88 156 GLY A CA 1
ATOM 1170 C C . GLY A 1 156 ? 1.775 7.731 12.509 1.00 90.88 156 GLY A C 1
ATOM 1171 O O . GLY A 1 156 ? 0.785 8.381 12.846 1.00 90.88 156 GLY A O 1
ATOM 1172 N N . ALA A 1 157 ? 2.498 8.041 11.432 1.00 91.00 157 ALA A N 1
ATOM 1173 C CA . ALA A 1 157 ? 2.107 9.092 10.500 1.00 91.00 157 ALA A CA 1
ATOM 1174 C C . ALA A 1 157 ? 0.766 8.768 9.816 1.00 91.00 157 ALA A C 1
ATOM 1176 O O . ALA A 1 157 ? -0.098 9.642 9.745 1.00 91.00 157 ALA A O 1
ATOM 1177 N N . LEU A 1 158 ? 0.542 7.515 9.398 1.00 92.75 158 LEU A N 1
ATOM 1178 C CA . LEU A 1 158 ? -0.757 7.082 8.871 1.00 92.75 158 LEU A CA 1
ATOM 1179 C C . LEU A 1 158 ? -1.860 7.174 9.934 1.00 92.75 158 LEU A C 1
ATOM 1181 O O . LEU A 1 158 ? -2.938 7.691 9.647 1.00 92.75 158 LEU A O 1
ATOM 1185 N N . ALA A 1 159 ? -1.600 6.751 11.173 1.00 92.25 159 ALA A N 1
ATOM 1186 C CA . ALA A 1 159 ? -2.580 6.830 12.255 1.00 92.25 159 ALA A CA 1
ATOM 1187 C C . ALA A 1 159 ? -2.997 8.269 12.578 1.00 92.25 159 ALA A C 1
ATOM 1189 O O . ALA A 1 159 ? -4.186 8.548 12.723 1.00 92.25 159 ALA A O 1
ATOM 1190 N N . ARG A 1 160 ? -2.047 9.204 12.624 1.00 89.94 160 ARG A N 1
ATOM 1191 C CA . ARG A 1 160 ? -2.342 10.624 12.881 1.00 89.94 160 ARG A CA 1
ATOM 1192 C C . ARG A 1 160 ? -2.904 11.371 11.673 1.00 89.94 160 ARG A C 1
ATOM 1194 O O . ARG A 1 160 ? -3.295 12.527 11.811 1.00 89.94 160 ARG A O 1
ATOM 1201 N N . SER A 1 161 ? -2.921 10.748 10.499 1.00 91.06 161 SER A N 1
ATOM 1202 C CA . SER A 1 161 ? -3.477 11.369 9.303 1.00 91.06 161 SER A CA 1
ATOM 1203 C C . SER A 1 161 ? -4.992 11.559 9.400 1.00 91.06 161 SER A C 1
ATOM 1205 O O . SER A 1 161 ? -5.681 10.956 10.232 1.00 91.06 161 SER A O 1
ATOM 1207 N N . ALA A 1 162 ? -5.529 12.357 8.478 1.00 91.56 162 ALA A N 1
ATOM 1208 C CA . ALA A 1 162 ? -6.964 12.552 8.353 1.00 91.56 162 ALA A CA 1
ATOM 1209 C C . ALA A 1 162 ? -7.674 11.372 7.664 1.00 91.56 162 ALA A C 1
ATOM 1211 O O . ALA A 1 162 ? -8.882 11.451 7.454 1.00 91.56 162 ALA A O 1
ATOM 1212 N N . ALA A 1 163 ? -6.958 10.288 7.328 1.00 93.38 163 ALA A N 1
ATOM 1213 C CA . ALA A 1 163 ? -7.548 9.113 6.704 1.00 93.38 163 ALA A CA 1
ATOM 1214 C C . ALA A 1 163 ? -8.735 8.579 7.503 1.00 93.38 163 ALA A C 1
ATOM 1216 O O . ALA A 1 163 ? -8.753 8.537 8.739 1.00 93.38 163 ALA A O 1
ATOM 1217 N N . ASP A 1 164 ? -9.717 8.114 6.751 1.00 92.44 164 ASP A N 1
ATOM 1218 C CA . ASP A 1 164 ? -10.933 7.532 7.267 1.00 92.44 164 ASP A CA 1
ATOM 1219 C C . ASP A 1 164 ? -10.692 6.122 7.828 1.00 92.44 164 ASP A C 1
ATOM 1221 O O . ASP A 1 164 ? -11.295 5.724 8.830 1.00 92.44 164 ASP A O 1
ATOM 1225 N N . LEU A 1 165 ? -9.790 5.383 7.190 1.00 93.56 165 LEU A N 1
ATOM 1226 C CA . LEU A 1 165 ? -9.363 4.045 7.571 1.00 93.56 165 LEU A CA 1
ATOM 1227 C C . LEU A 1 165 ? -7.845 3.958 7.414 1.00 93.56 165 LEU A C 1
ATOM 1229 O O . LEU A 1 165 ? -7.298 4.492 6.452 1.00 93.56 165 LEU A O 1
ATOM 1233 N N . VAL A 1 166 ? -7.181 3.256 8.327 1.00 95.25 166 VAL A N 1
ATOM 1234 C CA . VAL A 1 166 ? -5.789 2.836 8.145 1.00 95.25 166 VAL A CA 1
ATOM 1235 C C . VAL A 1 166 ? -5.781 1.320 8.017 1.00 95.25 166 VAL A C 1
ATOM 1237 O O . VAL A 1 166 ? -6.300 0.633 8.895 1.00 95.25 166 VAL A O 1
ATOM 1240 N N . LEU A 1 167 ? -5.225 0.815 6.919 1.00 96.06 167 LEU A N 1
ATOM 1241 C CA . LEU A 1 167 ? -5.021 -0.607 6.667 1.00 96.06 167 LEU A CA 1
ATOM 1242 C C . LEU A 1 167 ? -3.554 -0.962 6.882 1.00 96.06 167 LEU A C 1
ATOM 1244 O O . LEU A 1 167 ? -2.660 -0.290 6.360 1.00 96.06 167 LEU A O 1
ATOM 1248 N N . VAL A 1 168 ? -3.326 -2.044 7.617 1.00 95.75 168 VAL A N 1
ATOM 1249 C CA . VAL A 1 168 ? -1.998 -2.589 7.894 1.00 95.75 168 VAL A CA 1
ATOM 1250 C C . VAL A 1 168 ? -1.948 -4.009 7.369 1.00 95.75 168 VAL A C 1
ATOM 1252 O O . VAL A 1 168 ? -2.798 -4.821 7.736 1.00 95.75 168 VAL A O 1
ATOM 1255 N N . ASN A 1 169 ? -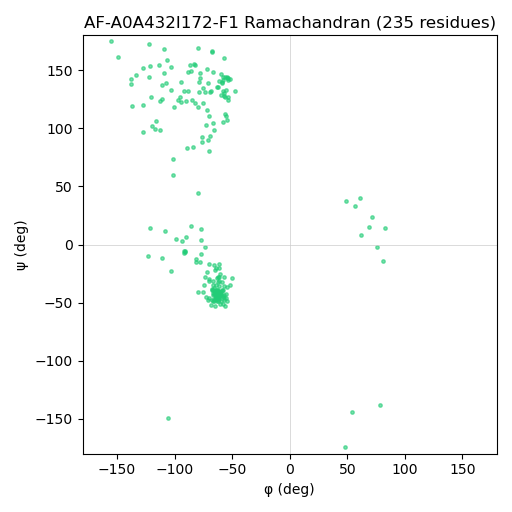0.949 -4.303 6.542 1.00 95.94 169 ASN A N 1
ATOM 1256 C CA . ASN A 1 169 ? -0.674 -5.670 6.128 1.00 95.94 169 ASN A CA 1
ATOM 1257 C C . ASN A 1 169 ? 0.077 -6.376 7.255 1.00 95.94 169 ASN A C 1
ATOM 1259 O O . ASN A 1 169 ? 1.022 -5.833 7.831 1.00 95.94 169 ASN A O 1
ATOM 1263 N N . LEU A 1 170 ? -0.384 -7.573 7.611 1.00 94.69 170 LEU A N 1
ATOM 1264 C CA . LEU A 1 170 ? 0.145 -8.315 8.755 1.00 94.69 170 LEU A CA 1
ATOM 1265 C C . LEU A 1 170 ? 1.618 -8.687 8.531 1.00 94.69 170 LEU A C 1
ATOM 1267 O O . LEU A 1 170 ? 2.420 -8.616 9.457 1.00 94.69 170 LEU A O 1
ATOM 1271 N N . GLU A 1 171 ? 1.976 -8.969 7.280 1.00 96.19 171 GLU A N 1
ATOM 1272 C CA . GLU A 1 171 ? 3.320 -9.254 6.783 1.00 96.19 171 GLU A CA 1
ATOM 1273 C C . GLU A 1 171 ? 4.356 -8.202 7.181 1.00 96.19 171 GLU A C 1
ATOM 1275 O O . GLU A 1 171 ? 5.503 -8.541 7.485 1.00 96.19 171 GLU A O 1
ATOM 1280 N N . ASP A 1 172 ? 3.951 -6.934 7.240 1.00 96.38 172 ASP A N 1
ATOM 1281 C CA . ASP A 1 172 ? 4.842 -5.848 7.638 1.00 96.38 172 ASP A CA 1
ATOM 1282 C C . ASP A 1 172 ? 5.194 -5.926 9.129 1.00 96.38 172 ASP A C 1
ATOM 1284 O O . ASP A 1 172 ? 6.304 -5.568 9.519 1.00 96.38 172 ASP A O 1
ATOM 1288 N N . LEU A 1 173 ? 4.285 -6.437 9.968 1.00 94.06 173 LEU A N 1
ATOM 1289 C CA . LEU A 1 173 ? 4.457 -6.494 11.424 1.00 94.06 173 LEU A CA 1
ATOM 1290 C C . LEU A 1 173 ? 5.497 -7.528 11.867 1.00 94.06 173 LEU A C 1
ATOM 1292 O O . LEU A 1 173 ? 6.071 -7.381 12.943 1.00 94.06 173 LEU A O 1
ATOM 1296 N N . TRP A 1 174 ? 5.763 -8.547 11.046 1.00 93.62 174 TRP A N 1
ATOM 1297 C CA . TRP A 1 174 ? 6.891 -9.471 11.229 1.00 93.62 174 TRP A CA 1
ATOM 1298 C C . TRP A 1 174 ? 8.003 -9.274 10.191 1.00 93.62 174 TRP A C 1
ATOM 1300 O O . TRP A 1 174 ? 8.939 -10.073 10.140 1.00 93.62 174 TRP A O 1
ATOM 1310 N N . ARG A 1 175 ? 7.948 -8.180 9.418 1.00 94.56 175 ARG A N 1
ATOM 1311 C CA . ARG A 1 175 ? 8.999 -7.753 8.478 1.00 94.56 175 ARG A CA 1
ATOM 1312 C C . ARG A 1 175 ? 9.281 -8.771 7.370 1.00 94.56 175 ARG A C 1
ATOM 1314 O O . ARG A 1 175 ? 10.434 -9.007 6.994 1.00 94.56 175 ARG A O 1
ATOM 1321 N N . GLU A 1 176 ? 8.228 -9.385 6.834 1.00 96.50 176 GLU A N 1
ATOM 1322 C CA . GLU A 1 176 ? 8.347 -10.225 5.641 1.00 96.50 176 GLU A CA 1
ATOM 1323 C C . GLU A 1 176 ? 8.921 -9.401 4.484 1.00 96.50 176 GLU A C 1
ATOM 1325 O O . GLU A 1 176 ? 8.577 -8.236 4.288 1.00 96.50 176 GLU A O 1
ATOM 1330 N N . ARG A 1 177 ? 9.810 -10.012 3.704 1.00 96.50 177 ARG A N 1
ATOM 1331 C CA . ARG A 1 177 ? 10.463 -9.382 2.544 1.00 96.50 177 ARG A CA 1
ATOM 1332 C C . ARG A 1 177 ? 9.866 -9.853 1.226 1.00 96.50 177 ARG A C 1
ATOM 1334 O O . ARG A 1 177 ? 10.016 -9.195 0.203 1.00 96.50 177 ARG A O 1
ATOM 1341 N N . ARG A 1 178 ? 9.230 -11.024 1.230 1.00 95.19 178 ARG A N 1
ATOM 1342 C CA . ARG A 1 178 ? 8.721 -11.674 0.025 1.00 95.19 178 ARG A CA 1
ATOM 1343 C C . ARG A 1 178 ? 7.331 -11.124 -0.312 1.00 95.19 178 ARG A C 1
ATOM 1345 O O . ARG A 1 178 ? 6.435 -11.242 0.519 1.00 95.19 178 ARG A O 1
ATOM 1352 N N . PRO A 1 179 ? 7.118 -10.589 -1.526 1.00 95.50 179 PRO A N 1
ATOM 1353 C CA . PRO A 1 179 ? 5.809 -10.099 -1.942 1.00 95.50 179 PRO A CA 1
ATOM 1354 C C . PRO A 1 179 ? 4.835 -11.254 -2.195 1.00 95.50 179 PRO A C 1
ATOM 1356 O O . PRO A 1 179 ? 5.248 -12.347 -2.609 1.00 95.50 179 PRO A O 1
ATOM 1359 N N . GLN A 1 180 ? 3.541 -10.989 -1.994 1.00 95.44 180 GLN A N 1
ATOM 1360 C CA . GLN A 1 180 ? 2.466 -11.948 -2.263 1.00 95.44 180 GLN A CA 1
ATOM 1361 C C . GLN A 1 180 ? 2.189 -12.098 -3.762 1.00 95.44 180 GLN A C 1
ATOM 1363 O O . GLN A 1 180 ? 1.993 -13.216 -4.250 1.00 95.44 180 GLN A O 1
ATOM 1368 N N . ASN A 1 181 ? 2.199 -10.978 -4.484 1.00 96.88 181 ASN A N 1
ATOM 1369 C CA . ASN A 1 181 ? 2.049 -10.914 -5.928 1.00 96.88 181 ASN A CA 1
ATOM 1370 C C . ASN A 1 181 ? 3.115 -9.992 -6.533 1.00 96.88 181 ASN A C 1
ATOM 1372 O O . ASN A 1 181 ? 3.518 -9.002 -5.926 1.00 96.88 181 ASN A O 1
ATOM 1376 N N . VAL A 1 182 ? 3.573 -10.326 -7.737 1.00 95.69 182 VAL A N 1
ATOM 1377 C CA . VAL A 1 182 ? 4.433 -9.465 -8.550 1.00 95.69 182 VAL A CA 1
ATOM 1378 C C . VAL A 1 182 ? 3.704 -9.178 -9.862 1.00 95.69 182 VAL A C 1
ATOM 1380 O O . VAL A 1 182 ? 3.693 -10.032 -10.754 1.00 95.69 182 VAL A O 1
ATOM 1383 N N . PRO A 1 183 ? 3.094 -7.992 -10.022 1.00 93.75 183 PRO A N 1
ATOM 1384 C CA . PRO A 1 183 ? 2.352 -7.656 -11.230 1.00 93.75 183 PRO A CA 1
ATOM 1385 C C . PRO A 1 183 ? 3.164 -7.828 -12.524 1.00 93.75 183 PRO A C 1
ATOM 1387 O O . PRO A 1 183 ? 4.378 -7.584 -12.591 1.00 93.75 183 PRO A O 1
ATOM 1390 N N . GLY A 1 184 ? 2.471 -8.263 -13.579 1.00 91.38 184 GLY A N 1
ATOM 1391 C CA . GLY A 1 184 ? 3.073 -8.529 -14.888 1.00 91.38 184 GLY A CA 1
ATOM 1392 C C . GLY A 1 184 ? 3.972 -9.770 -14.927 1.00 91.38 184 GLY A C 1
ATOM 1393 O O . GLY A 1 184 ? 4.887 -9.824 -15.747 1.00 91.38 184 GLY A O 1
ATOM 1394 N N . THR A 1 185 ? 3.765 -10.729 -14.020 1.00 92.81 185 THR A N 1
ATOM 1395 C CA . THR A 1 185 ? 4.420 -12.048 -14.047 1.00 92.81 185 THR A CA 1
ATOM 1396 C C . THR A 1 185 ? 3.384 -13.166 -14.108 1.00 92.81 185 THR A C 1
ATOM 1398 O O . THR A 1 185 ? 2.237 -12.990 -13.689 1.00 92.81 185 THR A O 1
ATOM 1401 N N . GLY A 1 186 ? 3.785 -14.301 -14.668 1.00 91.44 186 GLY A N 1
ATOM 1402 C CA . GLY A 1 186 ? 2.964 -15.486 -14.868 1.00 91.44 186 GLY A CA 1
ATOM 1403 C C . GLY A 1 186 ? 3.297 -16.628 -13.893 1.00 91.44 186 GLY A C 1
ATOM 1404 O O . GLY A 1 186 ? 3.700 -16.387 -12.749 1.00 91.44 186 GLY A O 1
ATOM 1405 N N . PRO A 1 187 ? 3.115 -17.896 -14.320 1.00 90.88 187 PRO A N 1
ATOM 1406 C CA . PRO A 1 187 ? 3.330 -19.088 -13.490 1.00 90.88 187 PRO A CA 1
ATOM 1407 C C . PRO A 1 187 ? 4.763 -19.279 -12.974 1.00 90.88 187 PRO A C 1
ATOM 1409 O O . PRO A 1 187 ? 4.981 -20.063 -12.048 1.00 90.88 187 PRO A O 1
ATOM 1412 N N . GLU A 1 188 ? 5.740 -18.586 -13.560 1.00 90.06 188 GLU A N 1
ATOM 1413 C CA . GLU A 1 188 ? 7.141 -18.600 -13.143 1.00 90.06 188 GLU A CA 1
ATOM 1414 C C . GLU A 1 188 ? 7.361 -17.979 -11.756 1.00 90.06 188 GLU A C 1
ATOM 1416 O O . GLU A 1 188 ? 8.386 -18.225 -11.117 1.00 90.06 188 GLU A O 1
ATOM 1421 N N . ARG A 1 189 ? 6.392 -17.202 -11.256 1.00 91.12 189 ARG A N 1
ATOM 1422 C CA . ARG A 1 189 ? 6.392 -16.670 -9.893 1.00 91.12 189 ARG A CA 1
ATOM 1423 C C . ARG A 1 189 ? 5.320 -17.350 -9.040 1.00 91.12 189 ARG A C 1
ATOM 1425 O O . ARG A 1 189 ? 4.244 -17.695 -9.526 1.00 91.12 189 ARG A O 1
ATOM 1432 N N . PRO A 1 190 ? 5.554 -17.516 -7.726 1.00 93.50 190 PRO A N 1
ATOM 1433 C CA . PRO A 1 190 ? 4.568 -18.085 -6.811 1.00 93.50 190 PRO A CA 1
ATOM 1434 C C . PRO A 1 190 ? 3.504 -17.049 -6.394 1.00 93.50 190 PRO A C 1
ATOM 1436 O O . PRO A 1 190 ? 3.168 -16.957 -5.212 1.00 93.50 190 PRO A O 1
ATOM 1439 N N . ASN A 1 191 ? 2.991 -16.266 -7.349 1.00 96.38 191 ASN A N 1
ATOM 1440 C CA . ASN A 1 19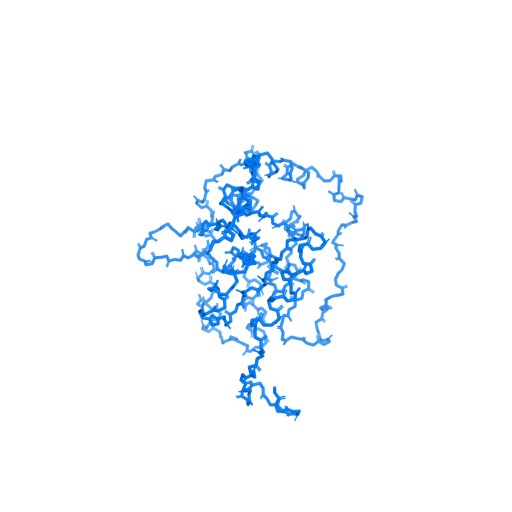1 ? 1.932 -15.285 -7.115 1.00 96.38 191 ASN A CA 1
ATOM 1441 C C . ASN A 1 191 ? 0.724 -15.977 -6.487 1.00 96.38 191 ASN A C 1
ATOM 1443 O O . ASN A 1 191 ? 0.334 -17.055 -6.939 1.00 96.38 191 ASN A O 1
ATOM 1447 N N . TRP A 1 192 ? 0.165 -15.389 -5.426 1.00 96.12 192 TRP A N 1
ATOM 1448 C CA . TRP A 1 192 ? -1.024 -15.904 -4.722 1.00 96.12 192 TRP A CA 1
ATOM 1449 C C . TRP A 1 192 ? -0.863 -17.291 -4.084 1.00 96.12 192 TRP A C 1
ATOM 1451 O O . TRP A 1 192 ? -1.830 -17.878 -3.604 1.00 96.12 192 TRP A O 1
ATOM 1461 N N . ARG A 1 193 ? 0.359 -17.835 -4.069 1.00 95.94 193 ARG A N 1
ATOM 1462 C CA . ARG A 1 193 ? 0.660 -19.184 -3.563 1.00 95.94 193 ARG A CA 1
ATOM 1463 C C . ARG A 1 193 ? 1.466 -19.162 -2.273 1.00 95.94 193 ARG A C 1
ATOM 1465 O O . ARG A 1 193 ? 1.636 -20.206 -1.640 1.00 95.94 193 ARG A O 1
ATOM 1472 N N . ARG A 1 194 ? 1.996 -18.000 -1.888 1.00 93.25 194 ARG A N 1
ATOM 1473 C CA . ARG A 1 194 ? 2.750 -17.863 -0.644 1.00 93.25 194 ARG A CA 1
ATOM 1474 C C . ARG A 1 194 ? 1.789 -17.895 0.537 1.00 93.25 194 ARG A C 1
ATOM 1476 O O . ARG A 1 194 ? 0.761 -17.222 0.549 1.00 93.25 194 ARG A O 1
ATOM 1483 N N . ARG A 1 195 ? 2.142 -18.724 1.515 1.00 95.31 195 ARG A N 1
ATOM 1484 C CA . ARG A 1 195 ? 1.487 -18.770 2.820 1.00 95.31 195 ARG A CA 1
ATOM 1485 C C . ARG A 1 195 ? 2.133 -17.726 3.722 1.00 95.31 195 ARG A C 1
ATOM 1487 O O . ARG A 1 195 ? 3.335 -17.485 3.595 1.00 95.31 195 ARG A O 1
ATOM 1494 N N . ALA A 1 196 ? 1.358 -17.178 4.653 1.00 94.69 196 ALA A N 1
ATOM 1495 C CA . ALA A 1 196 ? 1.909 -16.385 5.743 1.00 94.69 196 ALA A CA 1
ATOM 1496 C C . ALA A 1 196 ? 2.998 -17.187 6.478 1.00 94.69 196 ALA A C 1
ATOM 1498 O O . ALA A 1 196 ? 2.871 -18.401 6.663 1.00 94.69 196 ALA A O 1
ATOM 1499 N N . GLN A 1 197 ? 4.075 -16.511 6.885 1.00 95.56 197 GLN A N 1
ATOM 1500 C CA . GLN A 1 197 ? 5.202 -17.142 7.581 1.00 95.56 197 GLN A CA 1
ATOM 1501 C C . GLN A 1 197 ? 4.791 -17.750 8.931 1.00 95.56 197 GLN A C 1
ATOM 1503 O O . GLN A 1 197 ? 5.392 -18.722 9.390 1.00 95.56 197 GLN A O 1
ATOM 1508 N N . HIS A 1 198 ? 3.762 -17.183 9.553 1.00 96.56 198 HIS A N 1
ATOM 1509 C CA . HIS A 1 198 ? 3.266 -17.565 10.864 1.00 96.56 198 HIS A CA 1
ATOM 1510 C C . HIS A 1 198 ? 1.796 -17.970 10.770 1.00 96.56 198 HIS A C 1
ATOM 1512 O O . HIS A 1 198 ? 1.034 -17.383 9.999 1.00 96.56 198 HIS A O 1
ATOM 1518 N N . SER A 1 199 ? 1.395 -18.971 11.559 1.00 96.94 199 SER A N 1
ATOM 1519 C CA . SER A 1 199 ? -0.023 -19.296 11.725 1.00 96.94 199 SER A CA 1
ATOM 1520 C C . SER A 1 199 ? -0.748 -18.180 12.477 1.00 96.94 199 SER A C 1
ATOM 1522 O O . SER A 1 199 ? -0.113 -17.330 13.112 1.00 96.94 199 SER A O 1
ATOM 1524 N N . LEU A 1 200 ? -2.082 -18.210 12.437 1.00 96.12 200 LEU A N 1
ATOM 1525 C CA . LEU A 1 200 ? -2.920 -17.274 13.182 1.00 96.12 200 LEU A CA 1
ATOM 1526 C C . LEU A 1 200 ? -2.594 -17.300 14.681 1.00 96.12 200 LEU A C 1
ATOM 1528 O O . LEU A 1 200 ? -2.393 -16.251 15.285 1.00 96.12 200 LEU A O 1
ATOM 1532 N N . GLU A 1 201 ? -2.463 -18.488 15.267 1.00 97.00 201 GLU A N 1
ATOM 1533 C CA . GLU A 1 201 ? -2.130 -18.689 16.683 1.00 97.00 201 GLU A CA 1
ATOM 1534 C C . GLU A 1 201 ? -0.732 -18.153 17.005 1.00 97.00 201 GLU A C 1
ATOM 1536 O O . GLU A 1 201 ? -0.518 -17.538 18.047 1.00 97.00 201 GLU A O 1
ATOM 1541 N N . ALA A 1 202 ? 0.223 -18.347 16.091 1.00 97.06 202 ALA A N 1
ATOM 1542 C CA . ALA A 1 202 ? 1.590 -17.898 16.292 1.00 97.06 202 ALA A CA 1
ATOM 1543 C C . ALA A 1 202 ? 1.694 -16.367 16.290 1.00 97.06 202 ALA A C 1
ATOM 1545 O O . ALA A 1 202 ? 2.240 -15.807 17.239 1.00 97.06 202 ALA A O 1
ATOM 1546 N N . PHE A 1 203 ? 1.172 -15.668 15.269 1.00 95.25 203 PHE A N 1
ATOM 1547 C CA . PHE A 1 203 ? 1.333 -14.207 15.207 1.00 95.25 203 PHE A CA 1
ATOM 1548 C C . PHE A 1 203 ? 0.445 -13.466 16.213 1.00 95.25 203 PHE A C 1
ATOM 1550 O O . PHE A 1 203 ? 0.831 -12.400 16.689 1.00 95.25 203 PHE A O 1
ATOM 1557 N N . THR A 1 204 ? -0.705 -14.032 16.597 1.00 94.94 204 THR A N 1
ATOM 1558 C CA . THR A 1 204 ? -1.552 -13.469 17.667 1.00 94.94 204 THR A CA 1
ATOM 1559 C C . THR A 1 204 ? -0.917 -13.600 19.051 1.00 94.94 204 THR A C 1
ATOM 1561 O O . THR A 1 204 ? -1.302 -12.868 19.958 1.00 94.94 204 THR A O 1
ATOM 1564 N N . ALA A 1 205 ? 0.093 -14.457 19.223 1.00 95.62 205 ALA A N 1
ATOM 1565 C CA . ALA A 1 205 ? 0.901 -14.534 20.438 1.00 95.62 205 ALA A CA 1
ATOM 1566 C C . ALA A 1 205 ? 2.166 -13.651 20.396 1.00 95.62 205 ALA A C 1
ATOM 1568 O O . ALA A 1 205 ? 2.849 -13.518 21.411 1.00 95.62 205 ALA A O 1
ATOM 1569 N N . MET A 1 206 ? 2.503 -13.027 19.258 1.00 94.31 206 MET A N 1
ATOM 1570 C CA . MET A 1 206 ? 3.734 -12.239 19.126 1.00 94.31 206 MET A CA 1
ATOM 1571 C C . MET A 1 206 ? 3.620 -10.881 19.831 1.00 94.31 206 MET A C 1
ATOM 1573 O O . MET A 1 206 ? 2.775 -10.066 19.442 1.00 94.31 206 MET A O 1
ATOM 1577 N N . PRO A 1 207 ? 4.508 -10.565 20.800 1.00 90.38 207 PRO A N 1
ATOM 1578 C CA . PRO A 1 207 ? 4.483 -9.274 21.486 1.00 90.38 207 PRO A CA 1
ATOM 1579 C C . PRO A 1 207 ? 4.597 -8.096 20.517 1.00 90.38 207 PRO A C 1
ATOM 1581 O O . PRO A 1 207 ? 3.769 -7.195 20.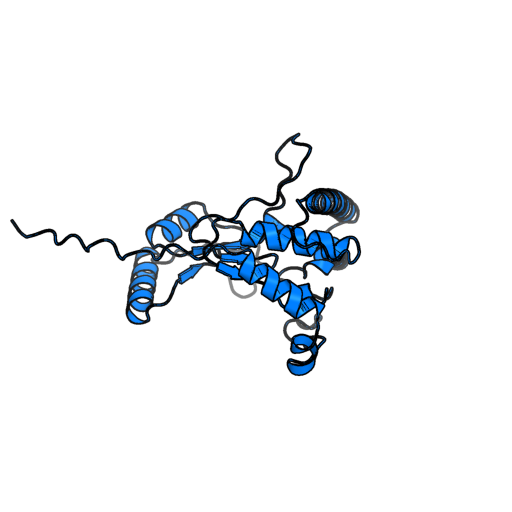562 1.00 90.38 207 PRO A O 1
ATOM 1584 N N . MET A 1 208 ? 5.532 -8.159 19.561 1.00 86.50 208 MET A N 1
ATOM 1585 C CA . MET A 1 208 ? 5.766 -7.097 18.572 1.00 86.50 208 MET A CA 1
ATOM 1586 C C . MET A 1 208 ? 4.515 -6.758 17.745 1.00 86.50 208 MET A C 1
ATOM 1588 O O . MET A 1 208 ? 4.200 -5.581 17.558 1.00 86.50 208 MET A O 1
ATOM 1592 N N . VAL A 1 209 ? 3.780 -7.776 17.284 1.00 92.19 209 VAL A N 1
ATOM 1593 C CA . VAL A 1 209 ? 2.538 -7.614 16.510 1.00 92.19 209 VAL A CA 1
ATOM 1594 C C . VAL A 1 209 ? 1.467 -6.964 17.383 1.00 92.19 209 VAL A C 1
ATOM 1596 O O . VAL A 1 209 ? 0.915 -5.921 17.032 1.00 92.19 209 VAL A O 1
ATOM 1599 N N . ASN A 1 210 ? 1.213 -7.540 18.559 1.00 92.12 210 ASN A N 1
ATOM 1600 C CA . ASN A 1 210 ? 0.159 -7.080 19.459 1.00 92.12 210 ASN A CA 1
ATOM 1601 C C . ASN A 1 210 ? 0.423 -5.687 20.033 1.00 92.12 210 ASN A C 1
ATOM 1603 O O . ASN A 1 210 ? -0.513 -4.912 20.214 1.00 92.12 210 ASN A O 1
ATOM 1607 N N . GLU A 1 211 ? 1.668 -5.368 20.376 1.00 89.94 211 GLU A N 1
ATOM 1608 C CA . GLU A 1 211 ? 2.070 -4.045 20.859 1.00 89.94 211 GLU A CA 1
ATOM 1609 C C . GLU A 1 211 ? 1.909 -3.000 19.764 1.00 89.94 211 GLU A C 1
ATOM 1611 O O . GLU A 1 211 ? 1.275 -1.975 20.005 1.00 89.94 211 GLU A O 1
ATOM 1616 N N . THR A 1 212 ? 2.379 -3.293 18.547 1.00 89.31 212 THR A N 1
ATOM 1617 C CA . THR A 1 212 ? 2.240 -2.377 17.410 1.00 89.31 212 THR A CA 1
ATOM 1618 C C . THR A 1 212 ? 0.771 -2.112 17.092 1.00 89.31 212 THR A C 1
ATOM 1620 O O . THR A 1 212 ? 0.385 -0.957 16.938 1.00 89.31 212 THR A O 1
ATOM 1623 N N . LEU A 1 213 ? -0.076 -3.146 17.054 1.00 91.88 213 LEU A N 1
ATOM 1624 C CA . LEU A 1 213 ? -1.509 -2.986 16.788 1.00 91.88 213 LEU A CA 1
ATOM 1625 C C . LEU A 1 213 ? -2.239 -2.231 17.907 1.00 91.88 213 LEU A C 1
ATOM 1627 O O . LEU A 1 213 ? -3.035 -1.338 17.613 1.00 91.88 213 LEU A O 1
ATOM 1631 N N . ARG A 1 214 ? -1.958 -2.536 19.184 1.00 91.06 214 ARG A N 1
ATOM 1632 C CA . ARG A 1 214 ? -2.541 -1.811 20.331 1.00 91.06 214 ARG A CA 1
ATOM 1633 C C . ARG A 1 214 ? -2.147 -0.342 20.320 1.00 91.06 214 ARG A C 1
ATOM 1635 O O . ARG A 1 214 ? -3.001 0.531 20.475 1.00 91.06 214 ARG A O 1
ATOM 1642 N N . TRP A 1 215 ? -0.865 -0.069 20.108 1.00 90.00 215 TRP A N 1
ATOM 1643 C CA . TR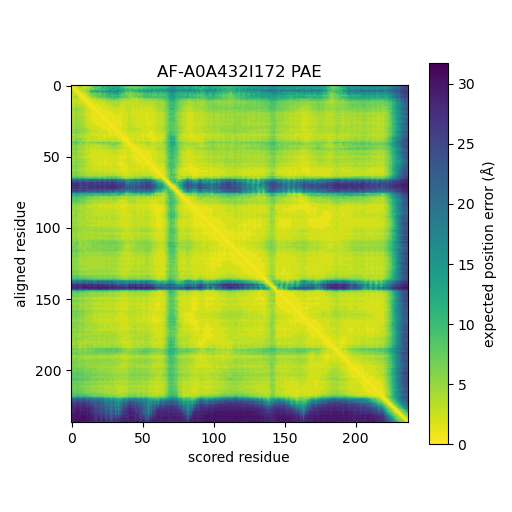P A 1 215 ? -0.368 1.290 19.997 1.00 90.00 215 TRP A CA 1
ATOM 1644 C C . TRP A 1 215 ? -1.010 2.018 18.809 1.00 90.00 215 TRP A C 1
ATOM 1646 O O . TRP A 1 215 ? -1.516 3.126 18.985 1.00 90.00 215 TRP A O 1
ATOM 1656 N N . LEU A 1 216 ? -1.089 1.388 17.634 1.00 90.44 216 LEU A N 1
ATOM 1657 C CA . LEU A 1 216 ? -1.700 1.985 16.448 1.00 90.44 216 LEU A CA 1
ATOM 1658 C C . LEU A 1 216 ? -3.172 2.340 16.677 1.00 90.44 216 LEU A C 1
ATOM 1660 O O . LEU A 1 216 ? -3.610 3.430 16.307 1.00 90.44 216 LEU A O 1
ATOM 1664 N N . ALA A 1 217 ? -3.919 1.442 17.324 1.00 89.75 217 ALA A N 1
ATOM 1665 C CA . ALA A 1 217 ? -5.304 1.682 17.707 1.00 89.75 217 ALA A CA 1
ATOM 1666 C C . ALA A 1 217 ? -5.427 2.880 18.664 1.00 89.75 217 ALA A C 1
ATOM 1668 O O . ALA A 1 217 ? -6.311 3.710 18.479 1.00 89.75 217 ALA A O 1
ATOM 1669 N N . SER A 1 218 ? -4.513 3.015 19.633 1.00 88.75 218 SER A N 1
ATOM 1670 C CA . SER A 1 218 ? -4.487 4.159 20.560 1.00 88.75 218 SER A CA 1
ATOM 1671 C C 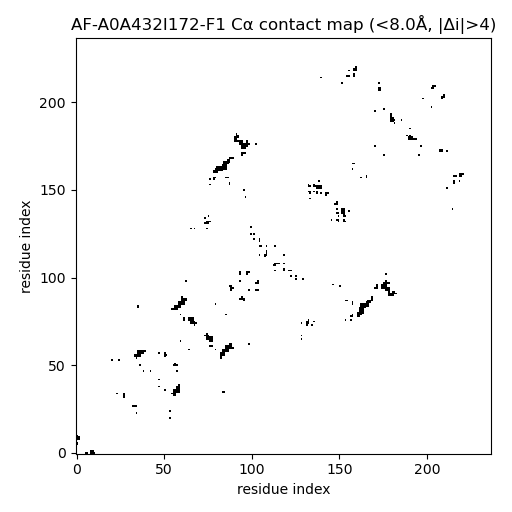. SER A 1 218 ? -4.071 5.480 19.898 1.00 88.75 218 SER A C 1
ATOM 1673 O O . SER A 1 218 ? -4.515 6.548 20.309 1.00 88.75 218 SER A O 1
ATOM 1675 N N . ALA A 1 219 ? -3.241 5.417 18.853 1.00 87.50 219 ALA A N 1
ATOM 1676 C CA . ALA A 1 219 ? -2.765 6.581 18.111 1.00 87.50 219 ALA A CA 1
ATOM 1677 C C . ALA A 1 219 ? -3.812 7.130 17.126 1.00 87.50 219 ALA A C 1
ATOM 1679 O O . ALA A 1 219 ? -3.659 8.249 16.627 1.00 87.50 219 ALA A O 1
ATOM 1680 N N . ARG A 1 220 ? -4.866 6.359 16.827 1.00 86.25 220 ARG A N 1
ATOM 1681 C CA . ARG A 1 220 ? -6.014 6.817 16.042 1.00 86.25 220 ARG A CA 1
ATOM 1682 C C . ARG A 1 220 ? -6.945 7.633 16.942 1.00 86.25 220 ARG A C 1
ATOM 1684 O O . ARG A 1 220 ? -7.507 7.071 17.881 1.00 86.25 220 ARG A O 1
ATOM 1691 N N . PRO A 1 221 ? -7.175 8.927 16.660 1.00 72.69 221 PRO A N 1
ATOM 1692 C CA . PRO A 1 221 ? -8.164 9.679 17.415 1.00 72.69 221 PRO A CA 1
ATOM 1693 C C . PRO A 1 221 ? -9.551 9.035 17.231 1.00 72.69 221 PRO A C 1
ATOM 1695 O O . PRO A 1 221 ? -9.879 8.608 16.114 1.00 72.69 221 PRO A O 1
ATOM 1698 N N . PRO A 1 222 ? -10.384 8.962 18.289 1.00 66.00 222 PRO A N 1
ATOM 1699 C CA . PRO A 1 222 ? -11.769 8.551 18.136 1.00 66.00 222 PRO A CA 1
ATOM 1700 C C . PRO A 1 222 ? -12.432 9.499 17.143 1.00 66.00 222 PRO A C 1
ATOM 1702 O O . PRO A 1 222 ? -12.303 10.722 17.228 1.00 66.00 222 PRO A O 1
ATOM 1705 N N . ARG A 1 223 ? -13.111 8.932 16.150 1.00 61.69 223 ARG A N 1
ATOM 1706 C CA . ARG A 1 223 ? -13.800 9.749 15.162 1.00 61.69 223 ARG A CA 1
ATOM 1707 C C . ARG A 1 223 ? -14.901 10.555 15.838 1.00 61.69 223 ARG A C 1
ATOM 1709 O O . ARG A 1 223 ? -15.692 9.955 16.567 1.00 61.69 223 ARG A O 1
ATOM 1716 N N . PRO A 1 224 ? -15.041 11.852 15.519 1.00 54.03 224 PRO A N 1
ATOM 1717 C CA . PRO A 1 224 ? -16.295 12.523 15.787 1.00 54.03 224 PRO A CA 1
ATOM 1718 C C . PRO A 1 224 ? -17.397 11.737 15.074 1.00 54.03 224 PRO A C 1
ATOM 1720 O O . PRO A 1 224 ? -17.291 11.434 13.879 1.00 54.03 224 PRO A O 1
ATOM 1723 N N . THR A 1 225 ? -18.431 11.352 15.817 1.00 48.06 225 THR A N 1
ATOM 1724 C CA . THR A 1 225 ? -19.648 10.787 15.246 1.00 48.06 225 THR A CA 1
ATOM 1725 C C . THR A 1 225 ? -20.173 11.790 14.233 1.00 48.06 225 THR A C 1
ATOM 1727 O O . THR A 1 225 ? -20.601 12.887 14.581 1.00 48.06 225 THR A O 1
ATOM 1730 N N . ARG A 1 226 ? -20.096 11.435 12.948 1.00 54.22 226 ARG A N 1
ATOM 1731 C CA . ARG A 1 226 ? -20.703 12.231 11.886 1.00 54.22 226 ARG A CA 1
ATOM 1732 C C . ARG A 1 226 ? -22.211 12.093 12.066 1.00 54.22 226 ARG A C 1
ATOM 1734 O O . ARG A 1 226 ? -22.792 11.109 11.612 1.00 54.22 226 ARG A O 1
ATOM 1741 N N . THR A 1 227 ? -22.828 13.025 12.788 1.00 40.91 227 THR A N 1
ATOM 1742 C CA . THR A 1 227 ? -24.280 13.175 12.791 1.00 40.91 227 THR A CA 1
ATOM 1743 C C . THR A 1 227 ? -24.702 13.297 11.334 1.00 40.91 227 THR A C 1
ATOM 1745 O O . THR A 1 227 ? -24.139 14.087 10.572 1.00 40.91 227 THR A O 1
ATOM 1748 N N . ALA A 1 228 ? -25.617 12.431 10.899 1.00 45.06 228 ALA A N 1
ATOM 1749 C CA . ALA A 1 228 ? -26.256 12.608 9.610 1.00 45.06 228 ALA A CA 1
ATOM 1750 C C . ALA A 1 228 ? -26.876 14.009 9.638 1.00 45.06 228 ALA A C 1
ATOM 1752 O O . ALA A 1 228 ? -27.758 14.274 10.454 1.00 45.06 228 ALA A O 1
ATOM 1753 N N . GLY A 1 229 ? -26.342 14.928 8.828 1.00 40.56 229 GLY A N 1
ATOM 1754 C CA . GLY A 1 229 ? -26.965 16.232 8.650 1.00 40.56 229 GLY A CA 1
ATOM 1755 C C . GLY A 1 229 ? -28.421 16.012 8.235 1.00 40.56 229 GLY A C 1
ATOM 1756 O O . GLY A 1 229 ? -28.691 15.033 7.528 1.00 40.56 229 GLY A O 1
ATOM 1757 N N . PRO A 1 230 ? -29.362 16.848 8.705 1.00 36.38 230 PRO A N 1
ATOM 1758 C CA . PRO A 1 230 ? -30.763 16.678 8.364 1.00 36.38 230 PRO A CA 1
ATOM 1759 C C . PRO A 1 230 ? -30.885 16.628 6.841 1.00 36.38 230 PRO A C 1
ATOM 1761 O O . PRO A 1 230 ? -30.371 17.507 6.151 1.00 36.38 230 PRO A O 1
ATOM 1764 N N . MET A 1 231 ? -31.535 15.583 6.321 1.00 40.12 231 MET A N 1
ATOM 1765 C CA . MET A 1 231 ? -32.057 15.612 4.959 1.00 40.12 231 MET A CA 1
ATOM 1766 C C . MET A 1 231 ? -32.936 16.856 4.875 1.00 40.12 231 MET A C 1
ATOM 1768 O O . MET A 1 231 ? -33.997 16.909 5.501 1.00 40.12 231 MET A O 1
ATOM 1772 N N . SER A 1 232 ? -32.463 17.881 4.173 1.00 40.88 232 SER A N 1
ATOM 1773 C CA . SER A 1 232 ? -33.260 19.048 3.841 1.00 40.88 232 SER A CA 1
ATOM 1774 C C . SER A 1 232 ? -34.470 18.553 3.059 1.00 40.88 232 SER A C 1
ATOM 1776 O O . SER A 1 232 ? -34.364 18.123 1.914 1.00 40.88 232 SER A O 1
ATOM 1778 N N . SER A 1 233 ? -35.620 18.551 3.730 1.00 42.16 233 SER A N 1
ATOM 1779 C CA . SER A 1 233 ? -36.917 18.440 3.084 1.00 42.16 233 SER A CA 1
ATOM 1780 C C . SER A 1 233 ? -37.153 19.757 2.359 1.00 42.16 233 SER A C 1
ATOM 1782 O O . SER A 1 233 ? -37.663 20.718 2.933 1.00 42.16 233 SER A O 1
ATOM 1784 N N . GLU A 1 234 ? -36.726 19.830 1.101 1.00 43.06 234 GLU A N 1
ATOM 1785 C CA . GLU A 1 234 ? -37.249 20.860 0.214 1.00 43.06 234 GLU A CA 1
ATOM 1786 C C . GLU A 1 234 ? -38.725 20.550 -0.018 1.00 43.06 234 GLU A C 1
ATOM 1788 O O . GLU A 1 234 ? -39.118 19.580 -0.667 1.00 43.06 234 GLU A O 1
ATOM 1793 N N . ARG A 1 235 ? -39.537 21.353 0.669 1.00 42.19 235 ARG A N 1
ATOM 1794 C CA . ARG A 1 235 ? -40.977 21.446 0.514 1.00 42.19 235 ARG A CA 1
ATOM 1795 C C . ARG A 1 235 ? -41.279 21.915 -0.900 1.00 42.19 235 ARG A C 1
ATOM 1797 O O . ARG A 1 235 ? -40.684 22.875 -1.378 1.00 42.19 235 ARG A O 1
ATOM 1804 N N . SER A 1 236 ? -42.261 21.258 -1.501 1.00 42.94 236 SER A N 1
ATOM 1805 C CA . SER A 1 236 ? -43.061 21.795 -2.591 1.00 42.94 236 SER A CA 1
ATOM 1806 C C . SER A 1 236 ? -43.541 23.211 -2.263 1.00 42.94 236 SER A C 1
ATOM 1808 O O . SER A 1 236 ? -44.098 23.422 -1.183 1.00 42.94 236 SER A O 1
ATOM 1810 N N . SER A 1 237 ? -43.359 24.117 -3.220 1.00 51.44 237 SER A N 1
ATOM 1811 C CA . SER A 1 237 ? -44.218 25.269 -3.503 1.00 51.44 237 SER A CA 1
ATOM 1812 C C . SER A 1 237 ? -44.139 25.542 -4.996 1.00 51.44 237 SER A C 1
ATOM 1814 O O . SER A 1 237 ? -42.997 25.549 -5.509 1.00 51.44 237 SER A O 1
#

pLDDT: mean 87.25, std 15.26, range [36.38, 98.38]